Protein AF-A0A9E3GLR5-F1 (afdb_monomer)

Solvent-accessible surface area (backbone atoms only — not comparable to full-atom values): 13570 Å² total; per-residue (Å²): 129,80,52,68,60,43,49,46,69,40,50,55,58,49,50,34,36,53,49,2,44,52,48,46,34,72,73,70,38,77,53,71,86,59,41,68,69,24,50,50,31,26,52,52,10,46,49,36,41,40,49,34,49,66,32,74,50,46,72,42,31,85,73,29,61,34,47,40,32,49,30,55,37,36,28,44,55,46,13,12,47,27,35,32,66,20,52,52,67,75,24,38,49,46,44,48,59,70,70,60,32,64,72,45,44,65,61,50,52,51,57,75,51,40,27,34,75,89,34,20,62,58,36,36,51,50,15,42,53,47,38,51,48,46,52,57,55,47,67,34,53,71,47,36,50,49,20,79,74,28,72,69,46,37,40,48,51,54,47,47,46,32,51,26,28,23,47,25,33,35,14,47,60,36,27,76,81,54,99,45,35,68,58,35,38,49,47,52,54,61,59,42,47,62,48,35,52,51,12,49,52,38,44,69,48,91,61,64,74,55,70,90,50,59,73,55,63,66,60,34,29,51,36,38,21,49,15,8,45,44,37,28,50,56,33,43,49,38,46,51,54,52,35,52,54,49,48,52,55,38,53,57,50,53,58,75,67,56,82,74,94,80,86,79,88,87,79,130

Mean predicted aligned error: 6.37 Å

Nearest PDB structures (foldseek):
  8b70-assembly1_B  TM=1.912E-01  e=7.522E+00  Bacillus subtilis
  7sel-assembly1_A  TM=1.755E-01  e=8.566E+00  Escherichia coli
  5kpi-assembly2_B  TM=1.630E-01  e=8.566E+00  Mus musculus

Sequence (268 aa):
MPDPLGVALVTVPGAAYLVGLHRLWSTAGRGRVVRREQALAYMAGLAAVAVAVASPLDAATGAKLSMHMVQHVLLVGVAAPLIAVGAPLPTVLWALPGAWRRRLLPEWRRAATSHAGPGWARWTVAGLVLQVGALWVWHAPALYQAALASQALHALEHASFLVTAVVFWWAVAGARHRSVGGAAVVAVFVGALPATALGALMTLAGRPWYPVYAGDPAAALEDQQVAGVVMWGVGGIATVVAALVLFGAWLAALERSQPGGDRGLVRT

pLDDT: mean 88.01, std 10.71, range [46.81, 98.12]

Radius of gyration: 20.99 Å; Cα contacts (8 Å, |Δi|>4): 329; chains: 1; bounding box: 66×56×56 Å

Foldseek 3Di:
DAQPLLVCLLPVLVVLLVLLQVQCCVPVNACPLFHPQLQVLQVQLSVLSCCLRPNVLVVCVLQFLLSPLVSLLSLQLRNQLSNLSSLSLSRSLSSDDPVSSVVCVVVSVCVLLLLADPNLVVQLVQLLVQLLCLVVVCPQQVLVVVLSVDVVSVSVSSCSSNVSSNSNSNSLVNCLQDPCLVVSLVSLVVSLVSQLVVLVCQLPDPWQSHCSNVDPRVVNSVSSNSSSCCRNPVSVVSSVVVSVVSVVSNVVNVVVVDPDPPDPPPDD

Secondary structure (DSSP, 8-state):
---HHHHHHHHHHHHHHHHHHHHHHHHH-TTSSS-HHHHHHHHHHHHHHHHHHHSHHHHHHTT-HHHHHHHHHHIIIIIHHHHHHT-HHHHHHHHS-HHHHHHHHHHHHHHHHTTSTTHHHHHHHHHHHHHHHHHHHHHSHHHHHHHHH-HHHHHHHHHHHHHHHHHHHHHHHHGGGSTTHHHHHHHHHHHHHHHHHHHHHHHT-SS-S-GGG-SSHHHHHHHHHHHHHIIIIIHHHHHHHHHHHHHHHHHHHHHHTS--SSSSS---

Structure (mmCIF, N/CA/C/O backbone):
data_AF-A0A9E3GLR5-F1
#
_entry.id   AF-A0A9E3GLR5-F1
#
loop_
_atom_site.group_PDB
_atom_site.id
_atom_site.type_symbol
_atom_site.label_atom_id
_atom_site.label_alt_id
_atom_site.label_comp_id
_atom_site.label_asym_id
_atom_site.label_entity_id
_atom_site.label_seq_id
_atom_site.pdbx_PDB_ins_code
_atom_site.Cartn_x
_atom_site.Cartn_y
_atom_site.Cartn_z
_atom_site.occupancy
_atom_site.B_iso_or_equiv
_atom_site.auth_seq_id
_atom_site.auth_comp_id
_atom_site.auth_asym_id
_atom_site.auth_atom_id
_atom_site.pdbx_PDB_model_num
ATOM 1 N N . MET A 1 1 ? 5.800 -22.714 -10.754 1.00 46.81 1 MET A N 1
ATOM 2 C CA . MET A 1 1 ? 5.214 -23.003 -9.424 1.00 46.81 1 MET A CA 1
ATOM 3 C C . MET A 1 1 ? 5.007 -21.669 -8.725 1.00 46.81 1 MET A C 1
ATOM 5 O O . MET A 1 1 ? 5.844 -20.806 -8.957 1.00 46.81 1 MET A O 1
ATOM 9 N N . PRO A 1 2 ? 3.921 -21.466 -7.960 1.00 60.78 2 PRO A N 1
ATOM 10 C CA . PRO A 1 2 ? 3.713 -20.210 -7.239 1.00 60.78 2 PRO A CA 1
ATOM 11 C C . PRO A 1 2 ? 4.860 -19.968 -6.249 1.00 60.78 2 PRO A C 1
ATOM 13 O O . PRO A 1 2 ? 5.312 -20.916 -5.602 1.00 60.78 2 PRO A O 1
ATOM 16 N N . ASP A 1 3 ? 5.337 -18.725 -6.159 1.00 75.06 3 ASP A N 1
ATOM 17 C CA . ASP A 1 3 ? 6.396 -18.337 -5.224 1.00 75.06 3 ASP A CA 1
ATOM 18 C C . ASP A 1 3 ? 5.948 -18.620 -3.774 1.00 75.06 3 ASP A C 1
ATOM 20 O O . ASP A 1 3 ? 4.939 -18.062 -3.321 1.00 75.06 3 ASP A O 1
ATOM 24 N N . PRO A 1 4 ? 6.654 -19.486 -3.020 1.00 81.06 4 PRO A N 1
ATOM 25 C CA . PRO A 1 4 ? 6.273 -19.819 -1.650 1.00 81.06 4 PRO A CA 1
ATOM 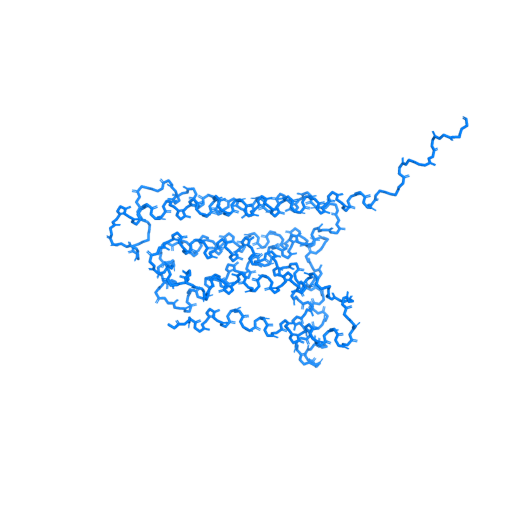26 C C . PRO A 1 4 ? 6.240 -18.593 -0.729 1.00 81.06 4 PRO A C 1
ATOM 28 O O . PRO A 1 4 ? 5.437 -18.567 0.208 1.00 81.06 4 PRO A O 1
ATOM 31 N N . LEU A 1 5 ? 7.064 -17.569 -0.987 1.00 84.50 5 LEU A N 1
ATOM 32 C CA . LEU A 1 5 ? 7.089 -16.350 -0.176 1.00 84.50 5 LEU A CA 1
ATOM 33 C C . LEU A 1 5 ? 5.887 -15.445 -0.473 1.00 84.50 5 LEU A C 1
ATOM 35 O O . LEU A 1 5 ? 5.228 -14.990 0.467 1.00 84.50 5 LEU A O 1
ATOM 39 N N . GLY A 1 6 ? 5.527 -15.264 -1.745 1.00 79.75 6 GLY A N 1
ATOM 40 C CA . GLY A 1 6 ? 4.277 -14.611 -2.147 1.00 79.75 6 GLY A CA 1
ATOM 41 C C . GLY A 1 6 ? 3.033 -15.292 -1.560 1.00 79.75 6 GLY A C 1
ATOM 42 O O . GLY A 1 6 ? 2.150 -14.632 -1.007 1.00 79.75 6 GLY A O 1
ATOM 43 N N . VAL A 1 7 ? 2.984 -16.629 -1.571 1.00 81.06 7 VAL A N 1
ATOM 44 C CA . VAL A 1 7 ? 1.887 -17.393 -0.945 1.00 81.06 7 VAL A CA 1
ATOM 45 C C . VAL A 1 7 ? 1.854 -17.192 0.574 1.00 81.06 7 VAL A C 1
ATOM 47 O O . VAL A 1 7 ? 0.774 -17.037 1.157 1.00 81.06 7 VAL A O 1
ATOM 50 N N . ALA A 1 8 ? 3.009 -17.166 1.241 1.00 85.06 8 ALA A N 1
ATOM 51 C CA . ALA A 1 8 ? 3.089 -16.922 2.681 1.00 85.06 8 ALA A CA 1
ATOM 52 C C . ALA A 1 8 ? 2.581 -15.520 3.066 1.00 85.06 8 ALA A C 1
ATOM 54 O O . ALA A 1 8 ? 1.898 -15.381 4.087 1.00 85.06 8 ALA A O 1
ATOM 55 N N . LEU A 1 9 ? 2.831 -14.506 2.225 1.00 81.25 9 LEU A N 1
ATOM 56 C CA . LEU A 1 9 ? 2.365 -13.127 2.423 1.00 81.25 9 LEU A CA 1
ATOM 57 C C . LEU A 1 9 ? 0.831 -13.020 2.489 1.00 81.25 9 LEU A C 1
ATOM 59 O O . LEU A 1 9 ? 0.304 -12.135 3.160 1.00 81.25 9 LEU A O 1
ATOM 63 N N . VAL A 1 10 ? 0.108 -13.937 1.842 1.00 83.75 10 VAL A N 1
ATOM 64 C CA . VAL A 1 10 ? -1.365 -13.993 1.859 1.00 83.75 10 VAL A CA 1
ATOM 65 C C . VAL A 1 10 ? -1.879 -14.940 2.941 1.00 83.75 10 VAL A C 1
ATOM 67 O O . VAL A 1 10 ? -2.782 -14.599 3.711 1.00 83.75 10 VAL A O 1
ATOM 70 N N . THR A 1 11 ? -1.323 -16.149 3.000 1.00 84.88 11 THR A N 1
ATOM 71 C CA . THR A 1 11 ? -1.884 -17.239 3.807 1.00 84.88 11 THR A CA 1
ATOM 72 C C . THR A 1 11 ? -1.675 -17.026 5.302 1.00 84.88 11 THR A C 1
ATOM 74 O O . THR A 1 11 ? -2.601 -17.278 6.073 1.00 84.88 11 THR A O 1
ATOM 77 N N . VAL A 1 12 ? -0.521 -16.500 5.732 1.00 88.75 12 VAL A N 1
ATOM 78 C CA . VAL A 1 12 ? -0.239 -16.270 7.160 1.00 88.75 12 VAL A CA 1
ATOM 79 C C . VAL A 1 12 ? -1.138 -15.169 7.744 1.00 88.75 12 VAL A C 1
ATOM 81 O O . VAL A 1 12 ? -1.814 -15.440 8.745 1.00 88.75 12 VAL A O 1
ATOM 84 N N . PRO A 1 13 ? -1.245 -13.963 7.143 1.00 87.12 13 PRO A N 1
ATOM 85 C CA . PRO A 1 13 ? -2.166 -12.942 7.643 1.00 87.12 13 PRO A CA 1
ATOM 86 C C . PRO A 1 13 ? -3.632 -13.375 7.539 1.00 87.12 13 PRO A C 1
ATOM 88 O O . PRO A 1 13 ? -4.398 -13.150 8.477 1.00 87.12 13 PRO A O 1
ATOM 91 N N . GLY A 1 14 ? -4.013 -14.055 6.451 1.00 88.62 14 GLY A N 1
ATOM 92 C CA . GLY A 1 14 ? -5.367 -14.577 6.263 1.00 88.62 14 GLY A CA 1
ATOM 93 C C . GLY A 1 14 ? -5.773 -15.590 7.324 1.00 88.62 14 GLY A C 1
ATOM 94 O O . GLY A 1 14 ? -6.828 -15.441 7.941 1.00 88.62 14 GLY A O 1
ATOM 95 N N . ALA A 1 15 ? -4.920 -16.574 7.611 1.00 90.88 15 ALA A N 1
ATOM 96 C CA . ALA A 1 15 ? -5.174 -17.556 8.659 1.00 90.88 15 ALA A CA 1
ATOM 97 C C . ALA A 1 15 ? -5.284 -16.888 10.037 1.00 90.88 15 ALA A C 1
ATOM 99 O O . ALA A 1 15 ? -6.240 -17.143 10.774 1.00 90.88 15 ALA A O 1
ATOM 100 N N . ALA A 1 16 ? -4.355 -15.985 10.369 1.00 91.62 16 ALA A N 1
ATOM 101 C CA . ALA A 1 16 ? -4.398 -15.239 11.623 1.00 91.62 16 ALA A CA 1
ATOM 102 C C . ALA A 1 16 ? -5.699 -14.430 11.759 1.00 91.62 16 ALA A C 1
ATOM 104 O O . ALA A 1 16 ? -6.355 -14.482 12.802 1.00 91.62 16 ALA A O 1
ATOM 105 N N . TYR A 1 17 ? -6.119 -13.728 10.706 1.00 92.19 17 TYR A N 1
ATOM 106 C CA . TYR A 1 17 ? -7.352 -12.950 10.728 1.00 92.19 17 TYR A CA 1
ATOM 107 C C . TYR A 1 17 ? -8.593 -13.833 10.863 1.00 92.19 17 TYR A C 1
ATOM 109 O O . TYR A 1 17 ? -9.449 -13.541 11.691 1.00 92.19 17 TYR A O 1
ATOM 117 N N . LEU A 1 18 ? -8.692 -14.936 10.117 1.00 92.62 18 LEU A N 1
ATOM 118 C CA . LEU A 1 18 ? -9.839 -15.847 10.193 1.00 92.62 18 LEU A CA 1
ATOM 119 C C . LEU A 1 18 ? -9.959 -16.509 11.571 1.00 92.62 18 LEU A C 1
ATOM 121 O O . LEU A 1 18 ? -11.052 -16.543 12.139 1.00 92.62 18 LEU A O 1
ATOM 125 N N . VAL A 1 19 ? -8.846 -16.976 12.148 1.00 93.25 19 VAL A N 1
ATOM 126 C CA . VAL A 1 19 ? -8.819 -17.536 13.512 1.00 93.25 19 VAL A CA 1
ATOM 127 C C . VAL A 1 19 ? 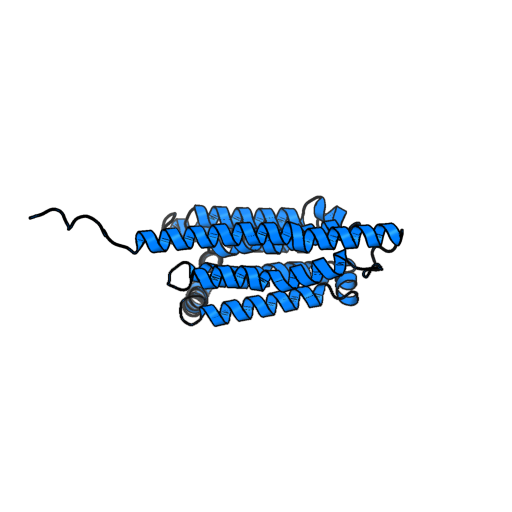-9.229 -16.475 14.532 1.00 93.25 19 VAL A C 1
ATOM 129 O O . VAL A 1 19 ? -10.055 -16.738 15.411 1.00 93.25 19 VAL A O 1
ATOM 132 N N . GLY A 1 20 ? -8.681 -15.266 14.407 1.00 91.75 20 GLY A N 1
ATOM 133 C CA . GLY A 1 20 ? -9.018 -14.133 15.259 1.00 91.75 20 GLY A CA 1
ATOM 134 C C . GLY A 1 20 ? -10.491 -13.743 15.176 1.00 91.75 20 GLY A C 1
ATOM 135 O O . GLY A 1 20 ? -11.148 -13.595 16.206 1.00 91.75 20 GLY A O 1
ATOM 136 N N . LEU A 1 21 ? -11.032 -13.659 13.960 1.00 92.62 21 LEU A N 1
ATOM 137 C CA . LEU A 1 21 ? -12.424 -13.321 13.674 1.00 92.62 21 LEU A CA 1
ATOM 138 C C . LEU A 1 21 ? -13.374 -14.378 14.230 1.00 92.62 21 LEU A C 1
ATOM 140 O O . LEU A 1 21 ? -14.346 -14.034 14.902 1.00 92.62 21 LEU A O 1
ATOM 144 N N . HIS A 1 22 ? -13.073 -15.658 13.997 1.00 91.81 22 HIS A N 1
ATOM 145 C CA . HIS A 1 22 ? -13.863 -16.772 14.511 1.00 91.81 22 HIS A CA 1
ATOM 146 C C . HIS A 1 22 ? -13.935 -16.733 16.038 1.00 91.81 22 HIS A C 1
ATOM 148 O O . HIS A 1 22 ? -15.028 -16.728 16.608 1.00 91.81 22 HIS A O 1
ATOM 154 N N . ARG A 1 23 ? -12.781 -16.615 16.709 1.00 91.06 23 ARG A N 1
ATOM 155 C CA . ARG A 1 23 ? -12.718 -16.525 18.174 1.00 91.06 23 ARG A CA 1
ATOM 156 C C . ARG A 1 23 ? -13.483 -15.312 18.685 1.00 91.06 23 ARG A C 1
ATOM 158 O O . ARG A 1 23 ? -14.323 -15.456 19.565 1.00 91.06 23 ARG A O 1
ATOM 165 N N . LEU A 1 24 ? -13.262 -14.144 18.095 1.00 90.31 24 LEU A N 1
ATOM 166 C CA . LEU A 1 24 ? -13.892 -12.898 18.514 1.00 90.31 24 LEU A CA 1
ATOM 167 C C . LEU A 1 24 ? -15.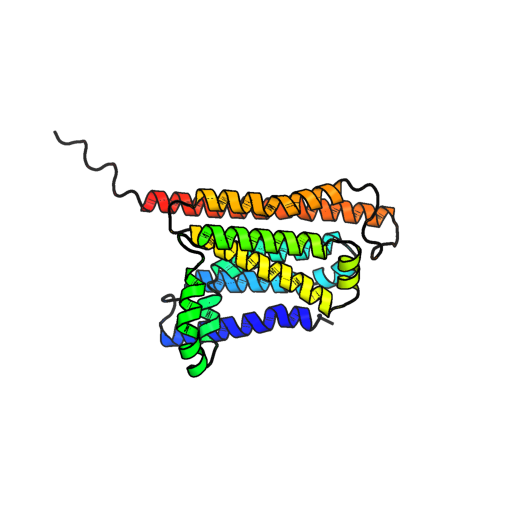417 -12.929 18.343 1.00 90.31 24 LEU A C 1
ATOM 169 O O . LEU A 1 24 ? -16.142 -12.533 19.257 1.00 90.31 24 LEU A O 1
ATOM 173 N N . TRP A 1 25 ? -15.923 -13.452 17.224 1.00 91.81 25 TRP A N 1
ATOM 174 C CA . TRP A 1 25 ? -17.363 -13.614 17.011 1.00 91.81 25 TRP A CA 1
ATOM 175 C C . TRP A 1 25 ? -17.980 -14.693 17.898 1.00 91.81 25 TRP A C 1
ATOM 177 O O . TRP A 1 25 ? -19.122 -14.516 18.320 1.00 91.81 25 TRP A O 1
ATOM 187 N N . SER A 1 26 ? -17.243 -15.763 18.213 1.00 89.81 26 SER A N 1
ATOM 188 C CA . SER A 1 26 ? -17.714 -16.808 19.130 1.00 89.81 26 SER A CA 1
ATOM 189 C C . SER A 1 26 ? -17.826 -16.319 20.578 1.00 89.81 26 SER A C 1
ATOM 191 O O . SER A 1 26 ? -18.751 -16.712 21.278 1.00 89.81 26 SER A O 1
ATOM 193 N N . THR A 1 27 ? -16.938 -15.421 21.025 1.00 87.75 27 THR A N 1
ATOM 194 C CA . THR A 1 27 ? -16.918 -14.952 22.421 1.00 87.75 27 THR A CA 1
ATOM 195 C C . THR A 1 27 ? -17.677 -13.650 22.656 1.00 87.75 27 THR A C 1
ATOM 197 O O . THR A 1 27 ? -18.322 -13.498 23.686 1.00 87.75 27 THR A O 1
ATOM 200 N N . ALA A 1 28 ? -17.567 -12.674 21.750 1.00 85.94 28 ALA A N 1
ATOM 201 C CA . ALA A 1 28 ? -18.141 -11.337 21.941 1.00 85.94 28 ALA A CA 1
ATOM 202 C C . ALA A 1 28 ? -19.477 -11.147 21.204 1.00 85.94 28 ALA A C 1
ATOM 204 O O . ALA A 1 28 ? -20.196 -10.185 21.480 1.00 85.94 28 ALA A O 1
ATOM 205 N N . GLY A 1 29 ? -19.813 -12.056 20.284 1.00 83.25 29 GLY A N 1
ATOM 206 C CA . GLY A 1 29 ? -20.939 -11.936 19.365 1.00 83.25 29 GLY A CA 1
ATOM 207 C C . GLY A 1 29 ? -20.552 -11.281 18.034 1.00 83.25 29 GLY A C 1
ATOM 208 O O . GLY A 1 29 ? -19.652 -10.438 17.947 1.00 83.25 29 GLY A O 1
ATOM 209 N N . ARG A 1 30 ? -21.250 -11.680 16.966 1.00 84.94 30 ARG A N 1
ATOM 210 C CA . ARG A 1 30 ? -21.025 -11.173 15.603 1.00 84.94 30 ARG A CA 1
ATOM 211 C C . ARG A 1 30 ? -21.322 -9.674 15.522 1.00 84.94 30 ARG A C 1
ATOM 213 O O . ARG A 1 30 ? -22.373 -9.229 15.966 1.00 84.94 30 ARG A O 1
ATOM 220 N N . GLY A 1 31 ? -20.415 -8.906 14.918 1.00 79.50 31 GLY A N 1
ATOM 221 C CA . GLY A 1 31 ? -20.617 -7.477 14.651 1.00 79.50 31 GLY A CA 1
ATOM 222 C C . GLY A 1 31 ? -20.343 -6.528 15.822 1.00 79.50 31 GLY A C 1
ATOM 223 O O . GLY A 1 31 ? -20.414 -5.319 15.630 1.00 79.50 31 GLY A O 1
ATOM 224 N N . ARG A 1 32 ? -20.011 -7.048 17.013 1.00 82.12 32 ARG A N 1
ATOM 225 C CA . ARG A 1 32 ? -19.843 -6.234 18.231 1.00 82.12 32 ARG A CA 1
ATOM 226 C C . ARG A 1 32 ? -18.490 -5.526 18.317 1.00 82.12 32 ARG A C 1
ATOM 228 O O . ARG A 1 32 ? -18.422 -4.398 18.783 1.00 82.12 32 ARG A O 1
ATOM 235 N N . VAL A 1 33 ? -17.424 -6.197 17.871 1.00 84.50 33 VAL A N 1
ATOM 236 C CA . VAL A 1 33 ? -16.058 -5.635 17.817 1.00 84.50 33 VAL A CA 1
ATOM 237 C C . VAL A 1 33 ? -15.585 -5.466 16.374 1.00 84.50 33 VAL A C 1
ATOM 239 O O . VAL A 1 33 ? -15.008 -4.440 16.038 1.00 84.50 33 VAL A O 1
ATOM 242 N N . VAL A 1 34 ? -15.861 -6.456 15.519 1.00 88.75 34 VAL A N 1
ATOM 243 C CA . VAL A 1 34 ? -15.570 -6.416 14.079 1.00 88.75 34 VAL A CA 1
ATOM 244 C C . VAL A 1 34 ? -16.880 -6.598 13.327 1.00 88.75 34 VAL A C 1
ATOM 246 O O . VAL A 1 34 ? -17.556 -7.625 13.494 1.00 88.75 34 VAL A O 1
ATOM 249 N N . ARG A 1 35 ? -17.248 -5.589 12.532 1.00 91.38 35 ARG A N 1
ATOM 250 C CA . ARG A 1 35 ? -18.454 -5.585 11.692 1.00 91.38 35 ARG A CA 1
ATOM 251 C C . ARG A 1 35 ? -18.273 -6.517 10.488 1.00 91.38 35 ARG A C 1
ATOM 253 O O . ARG A 1 35 ? -17.148 -6.801 10.079 1.00 91.38 35 ARG A O 1
ATOM 260 N N . ARG A 1 36 ? -19.374 -6.998 9.899 1.00 91.56 36 ARG A N 1
ATOM 261 C CA . ARG A 1 36 ? -19.311 -7.918 8.743 1.00 91.56 36 ARG A CA 1
ATOM 262 C C . ARG A 1 36 ? -18.644 -7.255 7.541 1.00 91.56 36 ARG A C 1
ATOM 264 O O . ARG A 1 36 ? -17.856 -7.883 6.853 1.00 91.56 36 ARG A O 1
ATOM 271 N N . GLU A 1 37 ? -18.907 -5.975 7.349 1.00 92.69 37 GLU A N 1
ATOM 272 C CA . GLU A 1 37 ? -18.355 -5.145 6.284 1.00 92.69 37 GLU A CA 1
ATOM 273 C C . GLU A 1 37 ? -16.838 -4.980 6.427 1.00 92.69 37 GLU A C 1
ATOM 275 O O . GLU A 1 37 ? -16.132 -4.969 5.428 1.00 92.69 37 GLU A O 1
ATOM 280 N N . GLN A 1 38 ? -16.321 -4.921 7.661 1.00 92.88 38 GLN A N 1
ATOM 281 C CA . GLN A 1 38 ? -14.877 -4.881 7.918 1.00 92.88 38 GLN A CA 1
ATOM 282 C C . GLN A 1 38 ? -14.223 -6.225 7.593 1.00 92.88 38 GLN A C 1
ATOM 284 O O . GLN A 1 38 ? -13.179 -6.255 6.950 1.00 92.88 38 GLN A O 1
ATOM 289 N N . ALA A 1 39 ? -14.864 -7.335 7.970 1.00 93.69 39 ALA A N 1
ATOM 290 C CA . ALA A 1 39 ? -14.390 -8.663 7.592 1.00 93.69 39 ALA A CA 1
ATOM 291 C C . ALA A 1 39 ? -14.389 -8.851 6.067 1.00 93.69 39 ALA A C 1
ATOM 293 O O . ALA A 1 39 ? -13.397 -9.313 5.512 1.00 93.69 39 ALA A O 1
ATOM 294 N N . LEU A 1 40 ? -15.457 -8.436 5.378 1.00 95.19 40 LEU A N 1
ATOM 295 C CA . LEU A 1 40 ? -15.533 -8.481 3.915 1.00 95.19 40 LEU A CA 1
ATOM 296 C C . LEU A 1 40 ? -14.466 -7.598 3.259 1.00 95.19 40 LEU A C 1
ATOM 298 O O . LEU A 1 40 ? -13.813 -8.053 2.327 1.00 95.19 40 LEU A O 1
ATOM 302 N N . ALA A 1 41 ? -14.240 -6.381 3.766 1.00 95.69 41 ALA A N 1
ATOM 303 C CA . ALA A 1 41 ? -13.182 -5.504 3.272 1.00 95.69 41 ALA A CA 1
ATOM 304 C C . ALA A 1 41 ? -11.796 -6.138 3.445 1.00 95.69 41 ALA A C 1
ATOM 306 O O . ALA A 1 41 ? -11.019 -6.165 2.498 1.00 95.69 41 ALA A O 1
ATOM 307 N N . TYR A 1 42 ? -11.507 -6.726 4.609 1.00 95.25 42 TYR A N 1
ATOM 308 C CA . TYR A 1 42 ? -10.239 -7.416 4.834 1.00 95.25 42 TYR A CA 1
ATOM 309 C C . TYR A 1 42 ? -10.042 -8.589 3.863 1.00 95.25 42 TYR A C 1
ATOM 311 O O . TYR A 1 42 ? -8.983 -8.712 3.250 1.00 95.25 42 TYR A O 1
ATOM 319 N N . MET A 1 43 ? -11.073 -9.421 3.676 1.00 95.00 43 MET A N 1
ATOM 320 C CA . MET A 1 43 ? -11.017 -10.550 2.743 1.00 95.00 43 MET A CA 1
ATOM 321 C C . MET A 1 43 ? -10.870 -10.096 1.288 1.00 95.00 43 MET A C 1
ATOM 323 O O . MET A 1 43 ? -10.108 -10.705 0.544 1.00 95.00 43 MET A O 1
ATOM 327 N N . ALA A 1 44 ? -11.540 -9.012 0.887 1.00 96.50 44 ALA A N 1
ATOM 328 C CA . ALA A 1 44 ? -11.369 -8.413 -0.435 1.00 96.50 44 ALA A CA 1
ATOM 329 C C . ALA A 1 44 ? -9.949 -7.855 -0.627 1.00 96.50 44 ALA A C 1
ATOM 331 O O . ALA A 1 44 ? -9.353 -8.038 -1.685 1.00 96.50 44 ALA A O 1
ATOM 332 N N . GLY A 1 45 ? -9.375 -7.239 0.409 1.00 96.19 45 GLY A N 1
ATOM 333 C CA . GLY A 1 45 ? -7.987 -6.788 0.402 1.00 96.19 45 GLY A CA 1
ATOM 334 C C . GLY A 1 45 ? -7.001 -7.947 0.252 1.00 96.19 45 GLY A C 1
ATOM 335 O O . GLY A 1 45 ? -6.113 -7.879 -0.590 1.00 96.19 45 GLY A O 1
ATOM 336 N N . LEU A 1 46 ? -7.192 -9.049 0.985 1.00 94.12 46 LEU A N 1
ATOM 337 C CA . LEU A 1 46 ? -6.382 -10.262 0.816 1.00 94.12 46 LEU A CA 1
ATOM 338 C C . LEU A 1 46 ? -6.545 -10.907 -0.558 1.00 94.12 46 LEU A C 1
ATOM 340 O O . LEU A 1 46 ? -5.561 -11.384 -1.116 1.00 94.12 46 LEU A O 1
ATOM 344 N N . ALA A 1 47 ? -7.756 -10.905 -1.117 1.00 93.56 47 ALA A N 1
ATOM 345 C CA . ALA A 1 47 ? -7.980 -11.366 -2.481 1.00 93.56 47 ALA A CA 1
ATOM 346 C C . ALA A 1 47 ? -7.210 -10.497 -3.488 1.00 93.56 47 ALA A C 1
ATOM 348 O O . ALA A 1 47 ? -6.585 -11.039 -4.392 1.00 93.56 47 ALA A O 1
ATOM 349 N N . ALA A 1 48 ? -7.172 -9.173 -3.298 1.00 94.62 48 ALA A N 1
ATOM 350 C CA . ALA A 1 48 ? -6.357 -8.279 -4.120 1.00 94.62 48 ALA A CA 1
ATOM 351 C C . ALA A 1 48 ? -4.849 -8.560 -3.976 1.00 94.62 48 ALA A C 1
ATOM 353 O O . ALA A 1 48 ? -4.152 -8.585 -4.988 1.00 94.62 48 ALA A O 1
ATOM 354 N N . VAL A 1 49 ? -4.347 -8.854 -2.765 1.00 92.94 49 VAL A N 1
ATOM 355 C CA . VAL A 1 49 ? -2.952 -9.314 -2.586 1.00 92.94 49 VAL A CA 1
ATOM 356 C C . VAL A 1 49 ? -2.721 -10.621 -3.340 1.00 92.94 49 VAL A C 1
ATOM 358 O O . VAL A 1 49 ? -1.753 -10.717 -4.081 1.00 92.94 49 VAL A O 1
ATOM 361 N N . ALA A 1 50 ? -3.613 -11.607 -3.212 1.00 90.12 50 ALA A N 1
ATOM 362 C CA . ALA A 1 50 ? -3.493 -12.887 -3.912 1.00 90.12 50 ALA A CA 1
ATOM 363 C C . ALA A 1 50 ? -3.497 -12.720 -5.438 1.00 90.12 50 ALA A C 1
ATOM 365 O O . ALA A 1 50 ? -2.714 -13.362 -6.131 1.00 90.12 50 ALA A O 1
ATOM 366 N N . VAL A 1 51 ? -4.335 -11.825 -5.967 1.00 89.56 51 VAL A N 1
ATOM 367 C CA . VAL A 1 51 ? -4.326 -11.480 -7.392 1.00 89.56 51 VAL A CA 1
ATOM 368 C C . VAL A 1 51 ? -3.007 -10.814 -7.783 1.00 89.56 51 VAL A C 1
ATOM 370 O O . VAL A 1 51 ? -2.472 -11.134 -8.840 1.00 89.56 51 VAL A O 1
ATOM 373 N N . ALA A 1 52 ? -2.442 -9.946 -6.944 1.00 87.94 52 ALA A N 1
ATOM 374 C CA . ALA A 1 52 ? -1.138 -9.352 -7.216 1.00 87.94 52 ALA A CA 1
ATOM 375 C C . ALA A 1 52 ? -0.029 -10.418 -7.249 1.00 87.94 52 ALA A C 1
ATOM 377 O O . ALA A 1 52 ? 0.692 -10.488 -8.234 1.00 87.94 52 ALA A O 1
ATOM 378 N N . VAL A 1 53 ? 0.084 -11.270 -6.224 1.00 82.31 53 VAL A N 1
ATOM 379 C CA . VAL A 1 53 ? 1.286 -12.105 -5.994 1.00 82.31 53 VAL A CA 1
ATOM 380 C C . VAL A 1 53 ? 1.174 -13.568 -6.431 1.00 82.31 53 VAL A C 1
ATOM 382 O O . VAL A 1 53 ? 2.164 -14.285 -6.397 1.00 82.31 53 VAL A O 1
ATOM 385 N N . ALA A 1 54 ? -0.019 -14.057 -6.779 1.00 73.38 54 ALA A N 1
ATOM 386 C CA . ALA A 1 54 ? -0.244 -15.476 -7.084 1.00 73.38 54 ALA A CA 1
ATOM 387 C C . ALA A 1 54 ? -1.062 -15.717 -8.367 1.00 73.38 54 ALA A C 1
ATOM 389 O O . ALA A 1 54 ? -1.470 -16.849 -8.634 1.00 73.38 54 ALA A O 1
ATOM 390 N N . SER A 1 55 ? -1.329 -14.674 -9.159 1.00 63.50 55 SER A N 1
ATOM 391 C CA . SER A 1 55 ? -2.082 -14.786 -10.416 1.00 63.50 55 SER A CA 1
ATOM 392 C C . SER A 1 55 ? -1.158 -14.873 -11.642 1.00 63.50 55 SER A C 1
ATOM 394 O O . SER A 1 55 ? 0.047 -14.665 -11.510 1.00 63.50 55 SER A O 1
ATOM 396 N N . PRO A 1 56 ? -1.692 -15.116 -12.860 1.00 60.88 56 PRO A N 1
ATOM 397 C CA . PRO A 1 56 ? -0.925 -15.015 -14.107 1.00 60.88 56 PRO A CA 1
ATOM 398 C C . PRO A 1 56 ? -0.215 -13.665 -14.296 1.00 60.88 56 PRO A C 1
ATOM 400 O O . PRO A 1 56 ? 0.699 -13.580 -15.111 1.00 60.88 56 PRO A O 1
ATOM 403 N N . LEU A 1 57 ? -0.610 -12.627 -13.542 1.00 60.53 57 LEU A N 1
ATOM 404 C CA . LEU A 1 57 ? 0.128 -11.369 -13.463 1.00 60.5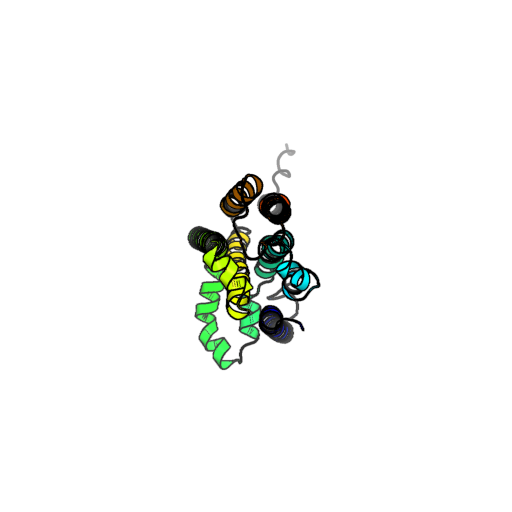3 57 LEU A CA 1
ATOM 405 C C . LEU A 1 57 ? 1.565 -11.602 -12.988 1.00 60.53 57 LEU A C 1
ATOM 407 O O . LEU A 1 57 ? 2.467 -11.074 -13.618 1.00 60.53 57 LEU A O 1
ATOM 411 N N . ASP A 1 58 ? 1.789 -12.448 -11.979 1.00 62.88 58 ASP A N 1
ATOM 412 C CA . ASP A 1 58 ? 3.125 -12.766 -11.450 1.00 62.88 58 ASP A CA 1
ATOM 413 C C . ASP A 1 58 ? 4.016 -13.469 -12.486 1.00 62.88 58 ASP A C 1
ATOM 415 O O . ASP A 1 58 ? 5.203 -13.194 -12.607 1.00 62.88 58 ASP A O 1
ATOM 419 N N . ALA A 1 59 ? 3.427 -14.316 -13.333 1.00 65.56 59 ALA A N 1
ATOM 420 C CA . ALA A 1 59 ? 4.160 -14.912 -14.448 1.00 65.56 59 ALA A CA 1
ATOM 421 C C . ALA A 1 59 ? 4.520 -13.877 -15.534 1.00 65.56 59 ALA A C 1
ATOM 423 O O . ALA A 1 59 ? 5.523 -14.033 -16.228 1.00 65.56 59 ALA A O 1
ATOM 424 N N . ALA A 1 60 ? 3.711 -12.825 -15.692 1.00 69.75 60 ALA A N 1
ATOM 425 C CA . ALA A 1 60 ? 3.923 -11.770 -16.679 1.00 69.75 60 ALA A CA 1
ATOM 426 C C . ALA A 1 60 ? 4.881 -10.662 -16.199 1.00 69.75 60 ALA A C 1
ATOM 428 O O . ALA A 1 60 ? 5.407 -9.919 -17.029 1.00 69.75 60 ALA A O 1
ATOM 429 N N . THR A 1 61 ? 5.136 -10.542 -14.893 1.00 68.00 61 THR A N 1
ATOM 430 C CA . THR A 1 61 ? 5.965 -9.465 -14.318 1.00 68.00 61 THR A CA 1
ATOM 431 C C . THR A 1 61 ? 7.452 -9.675 -14.549 1.00 68.00 61 THR A C 1
ATOM 433 O O . THR A 1 61 ? 8.167 -8.707 -14.770 1.00 68.00 61 THR A O 1
ATOM 436 N N . GLY A 1 62 ? 7.905 -10.929 -14.641 1.00 67.56 62 GLY A N 1
ATOM 437 C CA . GLY A 1 62 ? 9.264 -11.240 -15.093 1.00 67.56 62 GLY A CA 1
ATOM 438 C C . GLY A 1 62 ? 9.539 -10.836 -16.549 1.00 67.56 62 GLY A C 1
ATOM 439 O O . GLY A 1 62 ? 10.697 -10.755 -16.946 1.00 67.56 62 GLY A O 1
ATOM 440 N N . ALA A 1 63 ? 8.494 -10.575 -17.344 1.00 76.94 63 ALA A N 1
ATOM 441 C CA . ALA A 1 63 ? 8.607 -10.215 -18.758 1.00 76.94 63 ALA A CA 1
ATOM 442 C C . ALA A 1 63 ? 8.301 -8.738 -19.052 1.00 76.94 63 ALA A C 1
ATOM 444 O O . ALA A 1 63 ? 8.778 -8.221 -20.061 1.00 76.94 63 ALA A O 1
ATOM 445 N N . LYS A 1 64 ? 7.490 -8.070 -18.218 1.00 88.94 64 LYS A N 1
ATOM 446 C CA . LYS A 1 64 ? 7.050 -6.686 -18.435 1.00 88.94 64 LYS A CA 1
ATOM 447 C C . LYS A 1 64 ? 7.035 -5.876 -17.144 1.00 88.94 64 LYS A C 1
ATOM 449 O O . LYS A 1 64 ? 6.298 -6.189 -16.204 1.00 88.94 64 LYS A O 1
ATOM 454 N N . LEU A 1 65 ? 7.745 -4.755 -17.168 1.00 92.19 65 LEU A N 1
ATOM 455 C CA . LEU A 1 65 ? 7.738 -3.726 -16.136 1.00 92.19 65 LEU A CA 1
ATOM 456 C C . LEU A 1 65 ? 6.332 -3.165 -15.917 1.00 92.19 65 LEU A C 1
ATOM 458 O O . LEU A 1 65 ? 5.939 -2.917 -14.779 1.00 92.19 65 LEU A O 1
ATOM 462 N N . SER A 1 66 ? 5.543 -3.008 -16.983 1.00 93.62 66 SER A N 1
ATOM 463 C CA . SER A 1 66 ? 4.157 -2.530 -16.881 1.00 93.62 66 SER A CA 1
ATOM 464 C C . SER A 1 66 ? 3.278 -3.445 -16.024 1.00 93.62 66 SER A C 1
ATOM 466 O O . SER A 1 66 ? 2.519 -2.963 -15.182 1.00 93.62 66 SER A O 1
ATOM 468 N N . MET A 1 67 ? 3.433 -4.765 -16.158 1.00 91.75 67 MET A N 1
ATOM 469 C CA . MET A 1 67 ? 2.708 -5.755 -15.352 1.00 91.75 67 MET A CA 1
ATOM 470 C C . MET A 1 67 ? 3.176 -5.748 -13.895 1.00 91.75 67 MET A C 1
ATOM 472 O O . MET A 1 67 ? 2.360 -5.862 -12.980 1.00 91.75 67 MET A O 1
ATOM 476 N N . HIS A 1 68 ? 4.470 -5.530 -13.669 1.00 92.19 68 HIS A N 1
ATOM 477 C CA . HIS A 1 68 ? 5.019 -5.325 -12.332 1.00 92.19 68 HIS A CA 1
ATOM 478 C C . HIS A 1 68 ? 4.485 -4.042 -11.668 1.00 92.19 68 HIS A C 1
ATOM 480 O O . HIS A 1 68 ? 4.090 -4.060 -10.503 1.00 92.19 68 HIS A O 1
ATOM 486 N N . MET A 1 69 ? 4.312 -2.946 -12.417 1.00 95.50 69 MET A N 1
ATOM 487 C CA . MET A 1 69 ? 3.646 -1.746 -11.888 1.00 95.50 69 MET A CA 1
ATOM 488 C C . MET A 1 69 ? 2.174 -1.989 -11.543 1.00 95.50 69 MET A C 1
ATOM 490 O O . MET A 1 69 ? 1.687 -1.441 -10.554 1.00 95.50 69 MET A O 1
ATOM 494 N N . VAL A 1 70 ? 1.463 -2.842 -12.291 1.00 94.19 70 VAL A N 1
ATOM 495 C CA . VAL A 1 70 ? 0.093 -3.246 -11.927 1.00 94.19 70 VAL A CA 1
ATOM 496 C C . VAL A 1 70 ? 0.072 -3.956 -10.569 1.00 94.19 70 VAL A C 1
ATOM 498 O O . VAL A 1 70 ? -0.814 -3.658 -9.764 1.00 94.19 70 VAL A O 1
ATOM 501 N N . GLN A 1 71 ? 1.044 -4.831 -10.266 1.00 92.81 71 GLN A N 1
ATOM 502 C CA . GLN A 1 71 ? 1.157 -5.456 -8.937 1.00 92.81 71 GLN A CA 1
ATOM 503 C C . GLN A 1 71 ? 1.308 -4.390 -7.843 1.00 92.81 71 GLN A C 1
ATOM 505 O O . GLN A 1 71 ? 0.532 -4.378 -6.885 1.00 92.81 71 GLN A O 1
ATOM 510 N N . HIS A 1 72 ? 2.242 -3.449 -8.008 1.00 94.94 72 HIS A N 1
ATOM 511 C CA . HIS A 1 72 ? 2.471 -2.373 -7.037 1.00 94.94 72 HIS A CA 1
ATOM 512 C C . HIS A 1 72 ? 1.233 -1.491 -6.828 1.00 94.94 72 HIS A C 1
ATOM 514 O O . HIS A 1 72 ? 0.839 -1.237 -5.685 1.00 94.94 72 HIS A O 1
ATOM 520 N N . VAL A 1 73 ? 0.566 -1.075 -7.910 1.00 95.81 73 VAL A N 1
ATOM 521 C CA . VAL A 1 73 ? -0.665 -0.269 -7.842 1.00 95.81 73 VAL A CA 1
ATOM 522 C C . VAL A 1 73 ? -1.790 -1.038 -7.146 1.00 95.81 73 VAL A C 1
ATOM 524 O O . VAL A 1 73 ? -2.487 -0.464 -6.307 1.00 95.81 73 VAL A O 1
ATOM 527 N N . LEU A 1 74 ? -1.953 -2.335 -7.422 1.00 95.25 74 LEU A N 1
ATOM 528 C CA . LEU A 1 74 ? -2.982 -3.159 -6.781 1.00 95.25 74 LEU A CA 1
ATOM 529 C C . LEU A 1 74 ? -2.718 -3.328 -5.275 1.00 95.25 74 LEU A C 1
ATOM 531 O O . LEU A 1 74 ? -3.642 -3.196 -4.468 1.00 95.25 74 LEU A O 1
ATOM 535 N N . LEU A 1 75 ? -1.464 -3.558 -4.878 1.00 95.94 75 LEU A N 1
ATOM 536 C CA . LEU A 1 75 ? -1.073 -3.691 -3.470 1.00 95.94 75 LEU A CA 1
ATOM 537 C C . LEU A 1 75 ? -1.305 -2.391 -2.686 1.00 95.94 75 LEU A C 1
ATOM 539 O O . LEU A 1 75 ? -1.911 -2.409 -1.612 1.00 95.94 75 LEU A O 1
ATOM 543 N N . VAL A 1 76 ? -0.853 -1.257 -3.224 1.00 96.62 76 VAL A N 1
ATOM 544 C CA . VAL A 1 76 ? -0.865 0.035 -2.519 1.00 96.62 76 VAL A CA 1
ATOM 545 C C . VAL A 1 76 ? -2.219 0.743 -2.609 1.00 96.62 76 VAL A C 1
ATOM 547 O O . VAL A 1 76 ? -2.704 1.287 -1.612 1.00 96.62 76 VAL A O 1
ATOM 550 N N . GLY A 1 77 ? -2.828 0.753 -3.795 1.00 95.12 77 GLY A N 1
ATOM 551 C CA . GLY A 1 77 ? -4.043 1.511 -4.096 1.00 95.12 77 GLY A CA 1
ATOM 552 C C . GLY A 1 77 ? -5.346 0.775 -3.785 1.00 95.12 77 GLY A C 1
ATOM 553 O O . GLY A 1 77 ? -6.369 1.427 -3.594 1.00 95.12 77 GLY A O 1
ATOM 554 N N . VAL A 1 78 ? -5.326 -0.563 -3.702 1.00 95.88 78 VAL A N 1
ATOM 555 C CA . VAL A 1 78 ? -6.541 -1.378 -3.495 1.00 95.88 78 VAL A CA 1
ATOM 556 C C . VAL A 1 78 ? -6.435 -2.267 -2.261 1.00 95.88 78 VAL A C 1
ATOM 558 O O . VAL A 1 78 ? -7.270 -2.167 -1.359 1.00 95.88 78 VAL A O 1
ATOM 561 N N . ALA A 1 79 ? -5.412 -3.119 -2.174 1.00 96.69 79 ALA A N 1
ATOM 562 C CA . ALA A 1 79 ? -5.300 -4.074 -1.075 1.00 96.69 79 ALA A CA 1
ATOM 563 C C . ALA A 1 79 ? -5.094 -3.374 0.276 1.00 96.69 79 ALA A C 1
ATOM 565 O O . ALA A 1 79 ? -5.822 -3.642 1.234 1.00 96.69 79 ALA A O 1
ATOM 566 N N . ALA A 1 80 ? -4.146 -2.437 0.349 1.00 96.69 80 ALA A N 1
ATOM 567 C CA . ALA A 1 80 ? -3.829 -1.711 1.573 1.00 96.69 80 ALA A CA 1
ATOM 568 C C . ALA A 1 80 ? -5.010 -0.931 2.192 1.00 96.69 80 ALA A C 1
ATOM 570 O O . ALA A 1 80 ? -5.247 -1.120 3.390 1.00 96.69 80 ALA A O 1
ATOM 571 N N . PRO A 1 81 ? -5.793 -0.108 1.455 1.00 95.38 81 PRO A N 1
ATOM 572 C CA . PRO A 1 81 ? -6.944 0.581 2.044 1.00 95.38 81 PRO A CA 1
ATOM 573 C C . PRO A 1 81 ? -8.007 -0.391 2.558 1.00 95.38 81 PRO A C 1
ATOM 575 O O . PRO A 1 81 ? -8.538 -0.190 3.653 1.00 95.38 81 PRO A O 1
ATOM 578 N N . LEU A 1 82 ? -8.289 -1.465 1.812 1.00 96.12 82 LEU A N 1
ATOM 579 C CA . LEU A 1 82 ? -9.251 -2.501 2.201 1.00 96.12 82 LEU A CA 1
ATOM 580 C C . LEU A 1 82 ? -8.816 -3.246 3.472 1.00 96.12 82 LEU A C 1
ATOM 582 O O . LEU A 1 82 ? -9.612 -3.421 4.398 1.00 96.12 82 LEU A O 1
ATOM 586 N N . ILE A 1 83 ? -7.536 -3.615 3.557 1.00 96.00 83 ILE A N 1
ATOM 587 C CA . ILE A 1 83 ? -6.947 -4.236 4.748 1.00 96.00 83 ILE A CA 1
ATOM 588 C C . ILE A 1 83 ? -7.002 -3.277 5.938 1.00 96.00 83 ILE A C 1
ATOM 590 O O . ILE A 1 83 ? -7.409 -3.685 7.025 1.00 96.00 83 ILE A O 1
ATOM 594 N N . ALA A 1 84 ? -6.641 -2.005 5.751 1.00 93.44 84 ALA A N 1
ATOM 595 C CA . ALA A 1 84 ? -6.607 -1.014 6.823 1.00 93.44 84 ALA A CA 1
ATOM 596 C C . ALA A 1 84 ? -7.988 -0.781 7.460 1.00 93.44 84 ALA A C 1
ATOM 598 O O . ALA A 1 84 ? -8.104 -0.734 8.688 1.00 93.44 84 ALA A O 1
ATOM 599 N N . VAL A 1 85 ? -9.055 -0.693 6.655 1.00 91.62 85 VAL A N 1
ATOM 600 C CA . VAL A 1 85 ? -10.432 -0.540 7.173 1.00 91.62 85 VAL A CA 1
ATOM 601 C C . VAL A 1 85 ? -11.013 -1.842 7.735 1.00 91.62 85 VAL A C 1
ATOM 603 O O . VAL A 1 85 ? -11.991 -1.807 8.485 1.00 91.62 85 VAL A O 1
ATOM 606 N N . GLY A 1 86 ? -10.388 -2.982 7.430 1.00 90.81 86 GLY A N 1
ATOM 607 C CA . GLY A 1 86 ? -10.790 -4.315 7.867 1.00 90.81 86 GLY A CA 1
ATOM 608 C C . GLY A 1 86 ? -10.546 -4.636 9.346 1.00 90.81 86 GLY A C 1
ATOM 609 O O . GLY A 1 86 ? -10.764 -5.766 9.774 1.00 90.81 86 GLY A O 1
ATOM 610 N N . ALA A 1 87 ? -10.104 -3.664 10.149 1.00 84.31 87 ALA A N 1
ATOM 611 C CA . ALA A 1 87 ? -9.781 -3.830 11.570 1.00 84.31 87 ALA A CA 1
ATOM 612 C C . ALA A 1 87 ? -8.798 -4.996 11.855 1.00 84.31 87 ALA A C 1
ATOM 614 O O . ALA A 1 87 ? -9.082 -5.866 12.688 1.00 84.31 87 ALA A O 1
ATOM 615 N N . PRO A 1 88 ? -7.621 -5.032 11.198 1.00 85.00 88 PRO A N 1
ATOM 616 C CA . PRO A 1 88 ? -6.682 -6.146 11.321 1.00 85.00 88 PRO A CA 1
ATOM 617 C C . PRO A 1 88 ? -6.117 -6.271 12.740 1.00 85.00 88 PRO A C 1
ATOM 619 O O . PRO A 1 88 ? -6.042 -7.372 13.276 1.00 85.00 88 PRO A O 1
ATOM 622 N N . LEU A 1 89 ? -5.797 -5.146 13.387 1.00 84.00 89 LEU A N 1
ATOM 623 C CA . LEU A 1 89 ? -5.178 -5.108 14.716 1.00 84.00 89 LEU A CA 1
ATOM 624 C C . LEU A 1 89 ? -6.000 -5.805 15.818 1.00 84.00 89 LEU A C 1
ATOM 626 O O . LEU A 1 89 ? -5.473 -6.728 16.445 1.00 84.00 89 LEU A O 1
ATOM 630 N N . PRO A 1 90 ? -7.275 -5.435 16.077 1.00 81.69 90 PRO A N 1
ATOM 631 C CA . PRO A 1 90 ? -8.065 -6.137 17.083 1.00 81.69 90 PRO A CA 1
ATOM 632 C C . PRO A 1 90 ? -8.319 -7.596 16.693 1.00 81.69 90 PRO A C 1
ATOM 634 O O . PRO A 1 90 ? -8.414 -8.437 17.577 1.00 81.69 90 PRO A O 1
ATOM 637 N N . THR A 1 91 ? -8.392 -7.919 15.401 1.00 87.12 91 THR A N 1
ATOM 638 C CA . THR A 1 91 ? -8.695 -9.279 14.941 1.00 87.12 91 THR A CA 1
ATOM 639 C C . THR A 1 91 ? -7.505 -10.220 15.137 1.00 87.12 91 THR A C 1
ATOM 641 O O . THR A 1 91 ? -7.649 -11.266 15.765 1.00 87.12 91 THR A O 1
ATOM 644 N N . VAL A 1 92 ? -6.303 -9.832 14.704 1.00 87.69 92 VAL A N 1
ATOM 645 C CA . VAL A 1 92 ? -5.087 -10.661 14.813 1.00 87.69 92 VAL A CA 1
ATOM 646 C C . VAL A 1 92 ? -4.674 -10.892 16.271 1.00 87.69 92 VAL A C 1
ATOM 648 O O . VAL A 1 92 ? -4.260 -11.994 16.623 1.00 87.69 92 VAL A O 1
ATOM 651 N N . LEU A 1 93 ? -4.873 -9.921 17.169 1.00 88.00 93 LEU A N 1
ATOM 652 C CA . LEU A 1 93 ? -4.669 -10.120 18.614 1.00 88.00 93 LEU A CA 1
ATOM 653 C C . LEU A 1 93 ? -5.530 -11.261 19.173 1.00 88.00 93 LEU A C 1
ATOM 655 O O . LEU A 1 93 ? -5.099 -12.009 20.051 1.00 88.00 93 LEU A O 1
ATOM 659 N N . TRP A 1 94 ? -6.736 -11.448 18.644 1.00 87.75 94 TRP A N 1
ATOM 660 C CA . TRP A 1 94 ? -7.604 -12.551 19.047 1.00 87.75 94 TRP A CA 1
ATOM 661 C C . TRP A 1 94 ? -7.177 -13.916 18.494 1.00 87.75 94 TRP A C 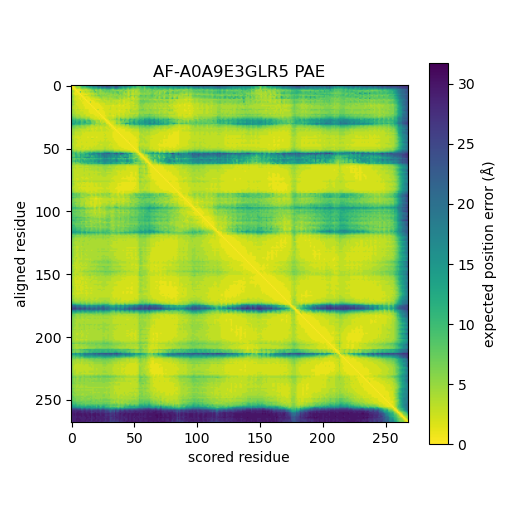1
ATOM 663 O O . TRP A 1 94 ? -7.636 -14.939 19.011 1.00 87.75 94 TRP A O 1
ATOM 673 N N . ALA A 1 95 ? -6.259 -13.954 17.526 1.00 90.31 95 ALA A N 1
ATOM 674 C CA . ALA A 1 95 ? -5.635 -15.187 17.056 1.00 90.31 95 ALA A CA 1
ATOM 675 C C . ALA A 1 95 ? -4.625 -15.756 18.069 1.00 90.31 95 ALA A C 1
ATOM 677 O O . ALA A 1 95 ? -4.427 -16.973 18.133 1.00 90.31 95 ALA A O 1
ATOM 678 N N . LEU A 1 96 ? -4.032 -14.904 18.914 1.00 89.19 96 LEU A N 1
ATOM 679 C CA . LEU A 1 96 ? -3.042 -15.326 19.905 1.00 89.19 96 LEU A CA 1
ATOM 680 C C . LEU A 1 96 ? -3.653 -16.141 21.062 1.00 89.19 96 LEU A C 1
ATOM 682 O O . LEU A 1 96 ? -4.823 -15.951 21.419 1.00 89.19 96 LEU A O 1
ATOM 686 N N . PRO A 1 97 ? -2.860 -17.017 21.712 1.00 88.69 97 PRO A N 1
ATOM 687 C CA . PRO A 1 97 ? -3.262 -17.689 22.945 1.00 88.69 97 PRO A CA 1
ATOM 688 C C . PRO A 1 97 ? -3.590 -16.694 24.068 1.00 88.69 97 PRO A C 1
ATOM 690 O O . PRO A 1 97 ? -3.009 -15.610 24.156 1.00 88.69 97 PRO A O 1
ATOM 693 N N . GLY A 1 98 ? -4.482 -17.082 24.987 1.00 86.31 98 GLY A N 1
ATOM 694 C CA . GLY A 1 98 ? -5.012 -16.191 26.028 1.00 86.31 98 GLY A CA 1
ATOM 695 C C . GLY A 1 98 ? -3.954 -15.526 26.922 1.00 86.31 98 GLY A C 1
ATOM 696 O O . GLY A 1 98 ? -4.137 -14.373 27.313 1.00 86.31 98 GLY A O 1
ATOM 697 N N . ALA A 1 99 ? -2.842 -16.211 27.212 1.00 89.06 99 ALA A N 1
ATOM 698 C CA . ALA A 1 99 ? -1.737 -15.665 28.005 1.00 89.06 99 ALA A CA 1
ATOM 699 C C . ALA A 1 99 ? -1.032 -14.497 27.292 1.00 89.06 99 ALA A C 1
ATOM 701 O O . ALA A 1 99 ? -0.917 -13.408 27.855 1.00 89.06 99 ALA A O 1
ATOM 702 N N . TRP A 1 100 ? -0.650 -14.696 26.027 1.00 89.06 100 TRP A N 1
ATOM 703 C CA . TRP A 1 100 ? -0.044 -13.666 25.180 1.00 89.06 100 TRP A CA 1
ATOM 704 C C . TRP A 1 100 ? -1.008 -12.513 24.919 1.00 89.06 100 TRP A C 1
ATOM 706 O O . TRP A 1 100 ? -0.633 -11.352 25.053 1.00 89.06 100 TRP A O 1
ATOM 716 N N . ARG A 1 101 ? -2.283 -12.826 24.653 1.00 88.31 101 ARG A N 1
ATOM 717 C CA . ARG A 1 101 ? -3.335 -11.822 24.470 1.00 88.31 101 ARG A CA 1
ATOM 718 C C . ARG A 1 101 ? -3.435 -10.886 25.671 1.00 88.31 101 ARG A C 1
ATOM 720 O O . ARG A 1 101 ? -3.423 -9.678 25.480 1.00 88.31 101 ARG A O 1
ATOM 727 N N . ARG A 1 102 ? -3.512 -11.412 26.901 1.00 87.69 102 ARG A N 1
ATOM 728 C CA . ARG A 1 102 ? -3.599 -10.584 28.122 1.00 87.69 102 ARG A CA 1
ATOM 729 C C . ARG A 1 102 ? -2.353 -9.730 28.339 1.00 87.69 102 ARG A C 1
ATOM 731 O O . ARG A 1 102 ? -2.492 -8.577 28.731 1.00 87.69 102 ARG A O 1
ATOM 738 N N . ARG A 1 103 ? -1.168 -10.281 28.055 1.00 91.50 103 ARG A N 1
ATOM 739 C CA . ARG A 1 103 ? 0.110 -9.570 28.187 1.00 91.50 103 ARG A CA 1
ATOM 740 C C . ARG A 1 103 ? 0.223 -8.399 27.209 1.00 91.50 103 ARG A C 1
ATOM 742 O O . ARG A 1 103 ? 0.661 -7.330 27.608 1.00 91.50 103 ARG A O 1
ATOM 749 N N . LEU A 1 104 ? -0.191 -8.592 25.957 1.00 90.12 104 LEU A N 1
ATOM 750 C CA . LEU A 1 104 ? -0.032 -7.594 24.892 1.00 90.12 104 LEU A CA 1
ATOM 751 C C . LEU A 1 104 ? -1.200 -6.600 24.802 1.00 90.12 104 LEU A C 1
ATOM 753 O O . LEU A 1 104 ? -1.030 -5.508 24.266 1.00 90.12 104 LEU A O 1
ATOM 757 N N . LEU A 1 105 ? -2.384 -6.939 25.331 1.00 87.75 105 LEU A N 1
ATOM 758 C CA . LEU A 1 105 ? -3.607 -6.133 25.202 1.00 87.75 105 LEU A CA 1
ATOM 759 C C . LEU A 1 105 ? -3.446 -4.641 25.565 1.00 87.75 105 LEU A C 1
ATOM 761 O O . LEU A 1 105 ? -4.004 -3.827 24.825 1.00 87.75 105 LEU A O 1
ATOM 765 N N . PRO A 1 106 ? -2.741 -4.237 26.646 1.00 87.69 106 PRO A N 1
ATOM 766 C CA . PRO A 1 106 ? -2.636 -2.823 27.012 1.00 87.69 106 PRO A CA 1
ATOM 767 C C . PRO A 1 106 ? -1.884 -1.998 25.963 1.00 87.69 106 PRO A C 1
ATOM 769 O O . PRO A 1 106 ? -2.387 -0.972 25.503 1.00 87.69 106 PRO A O 1
ATOM 772 N N . GLU A 1 107 ? -0.707 -2.466 25.549 1.00 87.81 107 GLU A N 1
ATOM 773 C CA . GLU A 1 107 ? 0.123 -1.802 24.540 1.00 87.81 107 GLU A CA 1
ATOM 774 C C . GLU A 1 107 ? -0.556 -1.822 23.177 1.00 87.81 107 GLU A C 1
ATOM 776 O O . GLU A 1 107 ? -0.602 -0.804 22.487 1.00 87.81 107 GLU A O 1
ATOM 781 N N . TRP A 1 108 ? -1.179 -2.944 22.818 1.00 86.00 108 TRP A N 1
ATOM 782 C CA . TRP A 1 108 ? -1.847 -3.059 21.531 1.00 86.00 108 TRP A CA 1
ATOM 783 C C . TRP A 1 108 ? -3.097 -2.191 21.437 1.00 86.00 108 TRP A C 1
ATOM 785 O O . TRP A 1 108 ? -3.351 -1.623 20.381 1.00 86.00 108 TRP A O 1
ATOM 795 N N . ARG A 1 109 ? -3.859 -2.028 22.530 1.00 85.12 109 ARG A N 1
ATOM 796 C CA . ARG A 1 109 ? -4.970 -1.063 22.577 1.00 85.12 109 ARG A CA 1
ATOM 797 C C . ARG A 1 109 ? -4.465 0.360 22.384 1.00 85.12 109 ARG A C 1
ATOM 799 O O . ARG A 1 109 ? -5.040 1.078 21.575 1.00 85.12 109 ARG A O 1
ATOM 806 N N . ARG A 1 110 ? -3.384 0.743 23.075 1.00 86.00 110 ARG A N 1
ATOM 807 C CA . ARG A 1 110 ? -2.757 2.064 22.904 1.00 86.00 110 ARG A CA 1
ATOM 808 C C . ARG A 1 110 ? -2.322 2.278 21.457 1.00 86.00 110 ARG A C 1
ATOM 810 O O . ARG A 1 110 ? -2.661 3.306 20.882 1.00 86.00 110 ARG A O 1
ATOM 817 N N . ALA A 1 111 ? -1.643 1.300 20.857 1.00 83.44 111 ALA A N 1
ATOM 818 C CA . ALA A 1 111 ? -1.225 1.350 19.461 1.00 83.44 111 ALA A CA 1
ATOM 819 C C . ALA A 1 111 ? -2.434 1.469 18.520 1.00 83.44 111 ALA A C 1
ATOM 821 O O . ALA A 1 111 ? -2.497 2.415 17.743 1.00 83.44 111 ALA A O 1
ATOM 822 N N . ALA A 1 112 ? -3.437 0.598 18.660 1.00 81.94 112 ALA A N 1
ATOM 823 C CA . ALA A 1 112 ? -4.629 0.555 17.813 1.00 81.94 112 ALA A CA 1
ATOM 824 C C . ALA A 1 112 ? -5.457 1.848 17.829 1.00 81.94 112 ALA A C 1
ATOM 826 O O . ALA A 1 112 ? -6.161 2.106 16.862 1.00 81.94 112 ALA A O 1
ATOM 827 N N . THR A 1 113 ? -5.369 2.666 18.883 1.00 83.50 113 THR A N 1
ATOM 828 C CA . THR A 1 113 ? -6.042 3.975 18.960 1.00 83.50 113 THR A CA 1
ATOM 829 C C . THR A 1 113 ? -5.101 5.1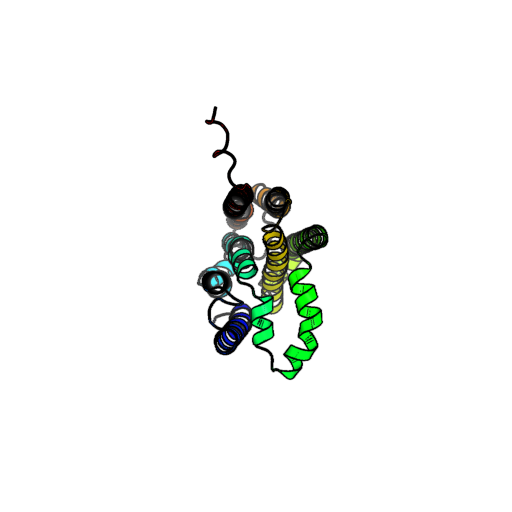62 18.761 1.00 83.50 113 THR A C 1
ATOM 831 O O . THR A 1 113 ? -5.559 6.300 18.719 1.00 83.50 113 THR A O 1
ATOM 834 N N . SER A 1 114 ? -3.789 4.936 18.646 1.00 84.62 114 SER A N 1
ATOM 835 C CA . SER A 1 114 ? -2.792 6.017 18.590 1.00 84.62 114 SER A CA 1
ATOM 836 C C . SER A 1 114 ? -2.831 6.830 17.295 1.00 84.62 114 SER A C 1
ATOM 838 O O . SER A 1 114 ? -2.321 7.944 17.268 1.00 84.62 114 SER A O 1
ATOM 840 N N . HIS A 1 115 ? -3.460 6.305 16.242 1.00 81.19 115 HIS A N 1
ATOM 841 C CA . HIS A 1 115 ? -3.695 7.016 14.985 1.00 81.19 115 HIS A CA 1
ATOM 842 C C . HIS A 1 115 ? -4.862 8.017 15.033 1.00 81.19 115 HIS A C 1
ATOM 844 O O . HIS A 1 115 ? -5.121 8.702 14.046 1.00 81.19 115 HIS A O 1
ATOM 850 N N . ALA A 1 116 ? -5.571 8.108 16.163 1.00 80.94 116 ALA A N 1
ATOM 851 C CA . ALA A 1 116 ? -6.652 9.062 16.369 1.00 80.94 116 ALA A CA 1
ATOM 852 C C . ALA A 1 116 ? -6.184 10.295 17.166 1.00 80.94 116 ALA A C 1
ATOM 854 O O . ALA A 1 116 ? -5.231 10.244 17.948 1.00 80.94 116 ALA A O 1
ATOM 855 N N . GLY A 1 117 ? -6.894 11.415 17.004 1.00 79.44 117 GLY A N 1
ATOM 856 C CA . GLY A 1 117 ? -6.642 12.636 17.776 1.00 79.44 117 GLY A CA 1
ATOM 857 C C . GLY A 1 117 ? -5.250 13.236 17.507 1.00 79.44 117 GLY A C 1
ATOM 858 O O . GLY A 1 117 ? -4.856 13.312 16.344 1.00 79.44 117 GLY A O 1
ATOM 859 N N . PRO A 1 118 ? -4.488 13.652 18.541 1.00 77.50 118 PRO A N 1
ATOM 860 C CA . PRO A 1 118 ? -3.175 14.287 18.363 1.00 77.50 118 PRO A CA 1
ATOM 861 C C . PRO A 1 118 ? -2.144 13.411 17.636 1.00 77.50 118 PRO A C 1
ATOM 863 O O . PRO A 1 118 ? -1.229 13.927 17.000 1.00 77.50 118 PRO A O 1
ATOM 866 N N . GLY A 1 119 ? -2.286 12.083 17.708 1.00 85.12 119 GLY A N 1
ATOM 867 C CA . GLY A 1 119 ? -1.375 11.147 17.049 1.00 85.12 119 GLY A CA 1
ATOM 868 C C . GLY A 1 119 ? -1.616 10.989 15.546 1.00 85.12 119 GLY A C 1
ATOM 869 O O . GLY A 1 119 ? -0.744 10.463 14.854 1.00 85.12 119 GLY A O 1
ATOM 870 N N . TRP A 1 120 ? -2.747 11.474 15.019 1.00 90.12 120 TRP A N 1
ATOM 871 C CA . TRP A 1 120 ? -3.103 11.332 13.605 1.00 90.12 120 TRP A CA 1
ATOM 872 C C . TRP A 1 120 ? -2.038 11.911 12.671 1.00 90.12 120 TRP A C 1
ATOM 874 O O . TRP A 1 120 ? -1.578 11.225 11.758 1.00 90.12 120 TRP A O 1
ATOM 884 N N . ALA A 1 121 ? -1.601 13.148 12.929 1.00 90.25 121 ALA A N 1
ATOM 885 C CA . ALA A 1 121 ? -0.603 13.814 12.097 1.00 90.25 121 ALA A CA 1
ATOM 886 C C . ALA A 1 121 ? 0.725 13.045 12.108 1.00 90.25 121 ALA A C 1
ATOM 888 O O . ALA A 1 121 ? 1.300 12.789 11.054 1.00 90.25 121 ALA A O 1
ATOM 889 N N . ARG A 1 122 ? 1.165 12.586 13.288 1.00 92.56 122 ARG A N 1
ATOM 890 C CA . ARG A 1 122 ? 2.392 11.793 13.442 1.00 92.56 122 ARG A CA 1
ATOM 891 C C . ARG A 1 122 ? 2.343 10.508 12.617 1.00 92.56 122 ARG A C 1
ATOM 893 O O . ARG A 1 122 ? 3.300 10.215 11.909 1.00 92.56 122 ARG A O 1
ATOM 900 N N . TRP A 1 123 ? 1.256 9.744 12.709 1.00 92.56 123 TRP A N 1
ATOM 901 C CA . TRP A 1 123 ? 1.121 8.483 11.974 1.00 92.56 123 TRP A CA 1
ATOM 902 C C . TRP A 1 123 ? 0.934 8.684 10.476 1.00 92.56 123 TRP A C 1
ATOM 904 O O . TRP A 1 123 ? 1.470 7.906 9.695 1.00 92.56 123 TRP A O 1
ATOM 914 N N . THR A 1 124 ? 0.234 9.744 10.075 1.00 93.25 124 THR A N 1
ATOM 915 C CA . THR A 1 124 ? 0.073 10.100 8.661 1.00 93.25 124 THR A CA 1
ATOM 916 C C . THR A 1 124 ? 1.421 10.473 8.051 1.00 93.25 124 THR A C 1
ATOM 918 O O . THR A 1 124 ? 1.796 9.913 7.028 1.00 93.25 124 THR A O 1
ATOM 921 N N . VAL A 1 125 ? 2.196 11.339 8.714 1.00 94.50 125 VAL A N 1
ATOM 922 C CA . VAL A 1 125 ? 3.547 11.718 8.267 1.00 94.50 125 VAL A CA 1
ATOM 923 C C . VAL A 1 125 ? 4.487 10.515 8.264 1.00 94.50 125 VAL A C 1
ATOM 925 O O . VAL A 1 125 ? 5.194 10.308 7.285 1.00 94.50 125 VAL A O 1
ATOM 928 N N . ALA A 1 126 ? 4.476 9.687 9.312 1.00 95.38 126 ALA A N 1
ATOM 929 C CA . ALA A 1 126 ? 5.295 8.477 9.351 1.00 95.38 126 ALA A CA 1
ATOM 930 C C . ALA A 1 126 ? 4.936 7.508 8.213 1.00 95.38 126 ALA A C 1
ATOM 932 O O . ALA A 1 126 ? 5.831 7.019 7.530 1.00 95.38 126 ALA A O 1
ATOM 933 N N . GLY A 1 127 ? 3.642 7.272 7.973 1.00 95.19 127 GLY A N 1
ATOM 934 C CA . GLY A 1 127 ? 3.164 6.445 6.865 1.00 95.19 127 GLY A CA 1
ATOM 935 C C . GLY A 1 127 ? 3.600 6.989 5.506 1.00 95.19 127 GLY A C 1
ATOM 936 O O . GLY A 1 127 ? 4.133 6.232 4.701 1.00 95.19 127 GLY A O 1
ATOM 937 N N . LEU A 1 128 ? 3.463 8.302 5.288 1.00 95.44 128 LEU A N 1
ATOM 938 C CA . LEU A 1 128 ? 3.926 8.976 4.073 1.00 95.44 128 LEU A CA 1
ATOM 939 C C . LEU A 1 128 ? 5.429 8.795 3.864 1.00 95.44 128 LEU A C 1
ATOM 941 O O . LEU A 1 128 ? 5.842 8.324 2.812 1.00 95.44 128 LEU A O 1
ATOM 945 N N . VAL A 1 129 ? 6.248 9.127 4.865 1.00 97.50 129 VAL A N 1
ATOM 946 C CA . VAL A 1 129 ? 7.714 9.032 4.774 1.00 97.50 129 VAL A CA 1
ATOM 947 C C . VAL A 1 129 ? 8.155 7.600 4.483 1.00 97.50 129 VAL A C 1
ATOM 949 O O . VAL A 1 129 ? 8.990 7.384 3.609 1.00 97.50 129 VAL A O 1
ATOM 952 N N . LEU A 1 130 ? 7.574 6.620 5.177 1.00 97.44 130 LEU A N 1
ATOM 953 C CA . LEU A 1 130 ? 7.888 5.210 4.957 1.00 97.44 130 LEU A CA 1
ATOM 954 C C . LEU A 1 130 ? 7.493 4.751 3.551 1.00 97.44 130 LEU A C 1
ATOM 956 O O . LEU A 1 130 ? 8.257 4.034 2.912 1.00 97.44 130 LEU A O 1
ATOM 960 N N . GLN A 1 131 ? 6.332 5.181 3.059 1.00 95.94 131 GLN A N 1
ATOM 961 C CA . GLN A 1 131 ? 5.850 4.819 1.731 1.00 95.94 131 GLN A CA 1
ATOM 962 C C . GLN A 1 131 ? 6.673 5.478 0.616 1.00 95.94 131 GLN A C 1
ATOM 964 O O . GLN A 1 131 ? 7.030 4.806 -0.348 1.00 95.94 131 GLN A O 1
ATOM 969 N N . VAL A 1 132 ? 7.038 6.756 0.768 1.00 97.25 132 VAL A N 1
ATOM 970 C CA . VAL A 1 132 ? 7.960 7.455 -0.144 1.00 97.25 132 VAL A CA 1
ATOM 971 C C . VAL A 1 132 ? 9.314 6.749 -0.160 1.00 97.25 132 VAL A C 1
ATOM 973 O O . VAL A 1 132 ? 9.858 6.492 -1.230 1.00 97.25 132 VAL A O 1
ATOM 976 N N . GLY A 1 133 ? 9.844 6.413 1.018 1.00 97.75 133 GLY A N 1
ATOM 977 C CA . GLY A 1 133 ? 11.108 5.700 1.152 1.00 97.75 133 GLY A CA 1
ATOM 978 C C . GLY A 1 133 ? 11.074 4.354 0.435 1.00 97.75 133 GLY A C 1
ATOM 979 O O . GLY A 1 133 ? 11.918 4.110 -0.421 1.00 97.75 133 GLY A O 1
ATOM 980 N N . ALA A 1 134 ? 10.069 3.521 0.720 1.00 97.19 134 ALA A N 1
ATOM 981 C CA . ALA A 1 134 ? 9.893 2.231 0.055 1.00 97.19 134 ALA A CA 1
ATOM 982 C C . ALA A 1 134 ? 9.799 2.393 -1.471 1.00 97.19 134 ALA A C 1
ATOM 984 O O . ALA A 1 134 ? 10.498 1.699 -2.202 1.00 97.19 134 ALA A O 1
ATOM 985 N N . LEU A 1 135 ? 9.009 3.358 -1.951 1.00 97.00 135 LEU A N 1
ATOM 986 C CA . LEU A 1 135 ? 8.859 3.647 -3.376 1.00 97.00 135 LEU A CA 1
ATOM 987 C C . LEU A 1 135 ? 10.192 3.917 -4.063 1.00 97.00 135 LEU A C 1
ATOM 989 O O . LEU A 1 135 ? 10.552 3.208 -4.999 1.00 97.00 135 LEU A O 1
ATOM 993 N N . TRP A 1 136 ? 10.925 4.924 -3.606 1.00 97.50 136 TRP A N 1
ATOM 994 C CA . TRP A 1 136 ? 12.139 5.349 -4.295 1.00 97.50 136 TRP A CA 1
ATOM 995 C C . TRP A 1 136 ? 13.292 4.363 -4.129 1.00 97.50 136 TRP A C 1
ATOM 997 O O . TRP A 1 136 ? 14.064 4.176 -5.067 1.00 97.50 136 TRP A O 1
ATOM 1007 N N . VAL A 1 137 ? 13.397 3.706 -2.969 1.00 97.94 137 VAL A N 1
ATOM 1008 C CA . VAL A 1 137 ? 14.422 2.684 -2.718 1.00 97.94 137 VAL A CA 1
ATOM 1009 C C . VAL A 1 137 ? 14.253 1.515 -3.681 1.00 97.94 137 VAL A C 1
ATOM 1011 O O . VAL A 1 137 ? 15.212 1.138 -4.348 1.00 97.94 137 VAL A O 1
ATOM 1014 N N . TRP A 1 138 ? 13.042 0.976 -3.809 1.00 97.62 138 TRP A N 1
ATOM 1015 C CA . TRP A 1 138 ? 12.808 -0.199 -4.647 1.00 97.62 138 TRP A CA 1
ATOM 1016 C C . TRP A 1 138 ? 12.818 0.097 -6.145 1.00 97.62 138 TRP A C 1
ATOM 1018 O O . TRP A 1 138 ? 13.246 -0.741 -6.927 1.00 97.62 138 TRP A O 1
ATOM 1028 N N . HIS A 1 139 ? 12.469 1.318 -6.555 1.00 96.69 139 HIS A N 1
ATOM 1029 C CA . HIS A 1 139 ? 12.559 1.712 -7.963 1.00 96.69 139 HIS A CA 1
ATOM 1030 C C . HIS A 1 139 ? 13.964 2.167 -8.385 1.00 96.69 139 HIS A C 1
ATOM 1032 O O . HIS A 1 139 ? 14.183 2.445 -9.568 1.00 96.69 139 HIS A O 1
ATOM 1038 N N . ALA A 1 140 ? 14.937 2.219 -7.468 1.00 96.75 140 ALA A N 1
ATOM 1039 C CA . ALA A 1 140 ? 16.332 2.431 -7.832 1.00 96.75 140 ALA A CA 1
ATOM 1040 C C . ALA A 1 140 ? 16.825 1.254 -8.703 1.00 96.75 140 ALA A C 1
ATOM 1042 O O . ALA A 1 140 ? 16.696 0.105 -8.278 1.00 96.75 140 ALA A O 1
ATOM 1043 N N . PRO A 1 141 ? 17.447 1.490 -9.879 1.00 94.50 141 PRO A N 1
ATOM 1044 C CA . PRO A 1 141 ? 17.758 0.425 -10.839 1.00 94.50 141 PRO A CA 1
ATOM 1045 C C . PRO A 1 141 ? 18.529 -0.776 -10.277 1.00 94.50 141 PRO A C 1
ATOM 1047 O O . PRO A 1 141 ? 18.293 -1.908 -10.688 1.00 94.50 141 PRO A O 1
ATOM 1050 N N . ALA A 1 142 ? 19.447 -0.549 -9.333 1.00 95.06 142 ALA A N 1
ATOM 1051 C CA . ALA A 1 142 ? 20.215 -1.623 -8.708 1.00 95.06 142 ALA A CA 1
ATOM 1052 C C . ALA A 1 142 ? 19.346 -2.527 -7.816 1.00 95.06 142 ALA A C 1
ATOM 1054 O O . ALA A 1 142 ? 19.433 -3.749 -7.914 1.00 95.06 142 ALA A O 1
ATOM 1055 N N . LEU A 1 143 ? 18.498 -1.934 -6.969 1.00 95.56 143 LEU A N 1
ATOM 1056 C CA . LEU A 1 143 ? 17.636 -2.684 -6.053 1.00 95.56 143 LEU A CA 1
ATOM 1057 C C . LEU A 1 143 ? 16.461 -3.328 -6.778 1.00 95.56 143 LEU A C 1
ATOM 1059 O O . LEU A 1 143 ? 16.145 -4.476 -6.486 1.00 95.56 143 LEU A O 1
ATOM 1063 N N . TYR A 1 144 ? 15.902 -2.642 -7.772 1.00 93.31 144 TYR A N 1
ATOM 1064 C CA . TYR A 1 144 ? 14.860 -3.182 -8.636 1.00 93.31 144 TYR A CA 1
ATOM 1065 C C . TYR A 1 144 ? 15.308 -4.487 -9.313 1.00 93.31 144 TYR A C 1
ATOM 1067 O O . TYR A 1 144 ? 14.642 -5.517 -9.249 1.00 93.31 144 TYR A O 1
ATOM 1075 N N . GLN A 1 145 ? 16.501 -4.480 -9.914 1.00 92.06 145 GLN A N 1
ATOM 1076 C CA . GLN A 1 145 ? 17.046 -5.683 -10.546 1.00 92.06 145 GLN A CA 1
ATOM 1077 C C . GLN A 1 145 ? 17.406 -6.769 -9.528 1.00 92.06 145 GLN A C 1
ATOM 1079 O O . GLN A 1 145 ? 17.206 -7.951 -9.799 1.00 92.06 145 GLN A O 1
ATOM 1084 N N . ALA A 1 146 ? 17.905 -6.386 -8.349 1.00 93.06 146 ALA A N 1
ATOM 1085 C CA . ALA A 1 146 ? 18.177 -7.336 -7.276 1.00 93.06 146 ALA A CA 1
ATOM 1086 C C . ALA A 1 146 ? 16.895 -8.018 -6.766 1.00 93.06 146 ALA A C 1
ATOM 1088 O O . ALA A 1 146 ? 16.927 -9.213 -6.470 1.00 93.06 146 ALA A O 1
ATOM 1089 N N . ALA A 1 147 ? 15.776 -7.289 -6.698 1.00 91.25 147 ALA A N 1
ATOM 1090 C CA . ALA A 1 147 ? 14.472 -7.836 -6.345 1.00 91.25 147 ALA A CA 1
ATOM 1091 C C . ALA A 1 147 ? 14.026 -8.885 -7.370 1.00 91.25 147 ALA A C 1
ATOM 1093 O O . ALA A 1 147 ? 13.754 -10.021 -6.997 1.00 91.25 147 ALA A O 1
ATOM 1094 N N . LEU A 1 148 ? 14.090 -8.577 -8.667 1.00 88.44 148 LEU A N 1
ATOM 1095 C CA . LEU A 1 148 ? 13.724 -9.538 -9.716 1.00 88.44 148 LEU A CA 1
ATOM 1096 C C . LEU A 1 148 ? 14.641 -10.770 -9.782 1.00 88.44 148 LEU A C 1
ATOM 1098 O O . LEU A 1 148 ? 14.206 -11.842 -10.198 1.00 88.44 148 LEU A O 1
ATOM 1102 N N . ALA A 1 149 ? 15.894 -10.648 -9.341 1.00 89.62 149 ALA A N 1
ATOM 1103 C CA . ALA A 1 149 ? 16.838 -11.762 -9.281 1.00 89.62 149 ALA A CA 1
ATOM 1104 C C . ALA A 1 149 ? 16.692 -12.644 -8.022 1.00 89.62 149 ALA A C 1
ATOM 1106 O O . ALA A 1 149 ? 17.271 -13.730 -7.970 1.00 89.62 149 ALA A O 1
ATOM 1107 N N . SER A 1 150 ? 15.958 -12.202 -6.994 1.00 90.44 150 SER A N 1
ATOM 1108 C CA . SER A 1 150 ? 15.856 -12.894 -5.703 1.00 90.44 150 SER A CA 1
ATOM 1109 C C . SER A 1 150 ? 14.435 -12.871 -5.153 1.00 90.44 150 SER A C 1
ATOM 1111 O O . SER A 1 150 ? 13.942 -11.833 -4.718 1.00 90.44 150 SER A O 1
ATOM 1113 N N . GLN A 1 151 ? 13.818 -14.051 -5.040 1.00 87.38 151 GLN A N 1
ATOM 1114 C CA . GLN A 1 151 ? 12.477 -14.210 -4.456 1.00 87.38 151 GLN A CA 1
ATOM 1115 C C . GLN A 1 151 ? 12.358 -13.574 -3.064 1.00 87.38 151 GLN A C 1
ATOM 1117 O O . GLN A 1 151 ? 11.341 -12.970 -2.741 1.00 87.38 151 GLN A O 1
ATOM 1122 N N . ALA A 1 152 ? 13.411 -13.657 -2.244 1.00 90.75 152 ALA A N 1
ATOM 1123 C CA . ALA A 1 152 ? 13.410 -13.059 -0.913 1.00 90.75 152 ALA A CA 1
ATOM 1124 C C . ALA A 1 152 ? 13.382 -11.524 -0.955 1.00 90.75 152 ALA A C 1
ATOM 1126 O O . ALA A 1 152 ? 12.676 -10.906 -0.159 1.00 90.75 152 ALA A O 1
ATOM 1127 N N . LEU A 1 153 ? 14.126 -10.910 -1.880 1.00 93.50 153 LEU A N 1
ATOM 1128 C CA . LEU A 1 153 ? 14.125 -9.456 -2.048 1.00 93.50 153 LEU A CA 1
ATOM 1129 C C . LEU A 1 153 ? 12.824 -8.972 -2.689 1.00 93.50 153 LEU A C 1
ATOM 1131 O O . LEU A 1 153 ? 12.274 -7.985 -2.218 1.00 93.50 153 LEU A O 1
ATOM 1135 N N . HIS A 1 154 ? 12.286 -9.700 -3.667 1.00 91.25 154 HIS A N 1
ATOM 1136 C CA . HIS A 1 154 ? 10.982 -9.405 -4.267 1.00 91.25 154 HIS A CA 1
ATOM 1137 C C . HIS A 1 154 ? 9.841 -9.493 -3.239 1.00 91.25 154 HIS A C 1
ATOM 1139 O O . HIS A 1 154 ? 8.990 -8.610 -3.141 1.00 91.25 154 HIS A O 1
ATOM 1145 N N . ALA A 1 155 ? 9.848 -10.525 -2.390 1.00 90.94 155 ALA A N 1
ATOM 1146 C CA . ALA A 1 155 ? 8.882 -10.644 -1.303 1.00 90.94 155 ALA A CA 1
ATOM 1147 C C . ALA A 1 155 ? 9.040 -9.513 -0.274 1.00 90.94 155 ALA A C 1
ATOM 1149 O O . ALA A 1 155 ? 8.040 -9.004 0.235 1.00 90.94 155 ALA A O 1
ATOM 1150 N N . LEU A 1 156 ? 10.277 -9.097 0.025 1.00 94.56 156 LEU A N 1
ATOM 1151 C CA . LEU A 1 156 ? 10.554 -7.966 0.912 1.00 94.56 156 LEU A CA 1
ATOM 1152 C C . LEU A 1 156 ? 10.078 -6.636 0.312 1.00 94.56 156 LEU A C 1
ATOM 1154 O O . LEU A 1 156 ? 9.505 -5.822 1.037 1.00 94.56 156 LEU A O 1
ATOM 1158 N N . GLU A 1 157 ? 10.266 -6.431 -0.989 1.00 95.25 157 GLU A N 1
ATOM 1159 C CA . GLU A 1 157 ? 9.742 -5.293 -1.744 1.00 95.25 157 GLU A CA 1
ATOM 1160 C C . GLU A 1 157 ? 8.220 -5.214 -1.611 1.00 95.25 157 GLU A C 1
ATOM 1162 O O . GLU A 1 157 ? 7.702 -4.256 -1.023 1.00 95.25 157 GLU A O 1
ATOM 1167 N N . HIS A 1 158 ? 7.504 -6.264 -2.022 1.00 94.56 158 HIS A N 1
ATOM 1168 C CA . HIS A 1 158 ? 6.045 -6.338 -1.916 1.00 94.56 158 HIS A CA 1
ATOM 1169 C C . HIS A 1 158 ? 5.541 -6.181 -0.478 1.00 94.56 158 HIS A C 1
ATOM 1171 O O . HIS A 1 158 ? 4.582 -5.442 -0.228 1.00 94.56 158 HIS A O 1
ATOM 1177 N N . ALA A 1 159 ? 6.189 -6.835 0.490 1.00 94.25 159 ALA A N 1
ATOM 1178 C CA . ALA A 1 159 ? 5.836 -6.705 1.899 1.00 94.25 159 ALA A CA 1
ATOM 1179 C C . ALA A 1 159 ? 6.036 -5.269 2.394 1.00 94.25 159 ALA A C 1
ATOM 1181 O O . ALA A 1 159 ? 5.182 -4.746 3.110 1.00 94.25 159 ALA A O 1
ATOM 1182 N N . SER A 1 160 ? 7.123 -4.604 1.997 1.00 96.81 160 SER A N 1
ATOM 1183 C CA . SER A 1 160 ? 7.382 -3.217 2.380 1.00 96.81 160 SER A CA 1
ATOM 1184 C C . SER A 1 160 ? 6.350 -2.263 1.776 1.00 96.81 160 SER A C 1
ATOM 1186 O O . SER A 1 160 ? 5.823 -1.417 2.502 1.00 96.81 160 SER A O 1
ATOM 1188 N N . PHE A 1 161 ? 5.959 -2.445 0.509 1.00 96.75 161 PHE A N 1
ATOM 1189 C CA . PHE A 1 161 ? 4.884 -1.665 -0.107 1.00 96.75 161 PHE A CA 1
ATOM 1190 C C . PHE A 1 161 ? 3.562 -1.846 0.621 1.00 96.75 161 PHE A C 1
ATOM 1192 O O . PHE A 1 161 ? 2.921 -0.864 0.995 1.00 96.75 161 PHE A O 1
ATOM 1199 N N . LEU A 1 162 ? 3.176 -3.094 0.878 1.00 96.50 162 LEU A N 1
ATOM 1200 C CA . LEU A 1 162 ? 1.916 -3.402 1.535 1.00 96.50 162 LEU A CA 1
ATOM 1201 C C . LEU A 1 162 ? 1.882 -2.880 2.977 1.00 96.50 162 LEU A C 1
ATOM 1203 O O . LEU A 1 162 ? 0.923 -2.218 3.366 1.00 96.50 162 LEU A O 1
ATOM 1207 N N . VAL A 1 163 ? 2.917 -3.147 3.777 1.00 95.38 163 VAL A N 1
ATOM 1208 C CA . VAL A 1 163 ? 2.962 -2.755 5.195 1.00 95.38 163 VAL A CA 1
ATOM 1209 C C . VAL A 1 163 ? 2.966 -1.238 5.344 1.00 95.38 163 VAL A C 1
ATOM 1211 O O . VAL A 1 163 ? 2.179 -0.703 6.127 1.00 95.38 163 VAL A O 1
ATOM 1214 N N . THR A 1 164 ? 3.808 -0.530 4.588 1.00 96.94 164 THR A N 1
ATOM 1215 C CA . THR A 1 164 ? 3.872 0.939 4.663 1.00 96.94 164 THR A CA 1
ATOM 1216 C C . THR A 1 164 ? 2.566 1.580 4.192 1.00 96.94 164 THR A C 1
ATOM 1218 O O . THR A 1 164 ? 2.053 2.479 4.864 1.00 96.94 164 THR A O 1
ATOM 1221 N N . ALA A 1 165 ? 1.949 1.047 3.131 1.00 96.81 165 ALA A N 1
ATOM 1222 C CA . ALA A 1 165 ? 0.636 1.485 2.666 1.00 96.81 165 ALA A CA 1
ATOM 1223 C C . ALA A 1 165 ? -0.470 1.221 3.697 1.00 96.81 165 ALA A C 1
ATOM 1225 O O . ALA A 1 165 ? -1.302 2.093 3.937 1.00 96.81 165 ALA A O 1
ATOM 1226 N N . VAL A 1 166 ? -0.486 0.054 4.348 1.00 95.75 166 VAL A N 1
ATOM 1227 C CA . VAL A 1 166 ? -1.470 -0.263 5.397 1.00 95.75 166 VAL A CA 1
ATOM 1228 C C . VAL A 1 166 ? -1.326 0.689 6.584 1.00 95.75 166 VAL A C 1
ATOM 1230 O O . VAL A 1 166 ? -2.342 1.147 7.102 1.00 95.75 166 VAL A O 1
ATOM 1233 N N . VAL A 1 167 ? -0.102 1.037 6.998 1.00 94.12 167 VAL A N 1
ATOM 1234 C CA . VAL A 1 167 ? 0.135 2.027 8.067 1.00 94.12 167 VAL A CA 1
ATOM 1235 C C . VAL A 1 167 ? -0.415 3.399 7.674 1.00 94.12 167 VAL A C 1
ATOM 1237 O O . VAL A 1 167 ? -1.123 4.023 8.470 1.00 94.12 167 VAL A O 1
ATOM 1240 N N . PHE A 1 168 ? -0.147 3.849 6.446 1.00 95.50 168 PHE A N 1
ATOM 1241 C CA . PHE A 1 168 ? -0.682 5.105 5.924 1.00 95.50 168 PHE A CA 1
ATOM 1242 C C . PHE A 1 168 ? -2.218 5.101 5.891 1.00 95.50 168 PHE A C 1
ATOM 1244 O O . PHE A 1 168 ? -2.857 5.980 6.473 1.00 95.50 168 PHE A O 1
ATOM 1251 N N . TRP A 1 169 ? -2.833 4.075 5.301 1.00 94.50 169 TRP A N 1
ATOM 1252 C CA . TRP A 1 169 ? -4.290 3.963 5.208 1.00 94.50 169 TRP A CA 1
ATOM 1253 C C . TRP A 1 169 ? -4.971 3.775 6.564 1.00 94.50 169 TRP A C 1
ATOM 1255 O O . TRP A 1 169 ? -6.093 4.242 6.762 1.00 94.50 169 TRP A O 1
ATOM 1265 N N . TRP A 1 170 ? -4.297 3.146 7.526 1.00 91.88 170 TRP A N 1
ATOM 1266 C CA . TRP A 1 170 ? -4.765 3.060 8.905 1.00 91.88 170 TRP A CA 1
ATOM 1267 C C . TRP A 1 170 ? -4.795 4.443 9.570 1.00 91.88 170 TRP A C 1
ATOM 1269 O O . TRP A 1 170 ? -5.795 4.800 10.203 1.00 91.88 170 TRP A O 1
ATOM 1279 N N . ALA A 1 171 ? -3.770 5.274 9.356 1.00 91.56 171 ALA A N 1
ATOM 1280 C CA . ALA A 1 171 ? -3.774 6.667 9.800 1.00 91.56 171 ALA A CA 1
ATOM 1281 C C . ALA A 1 171 ? -4.903 7.475 9.137 1.00 91.56 171 ALA A C 1
ATOM 1283 O O . ALA A 1 171 ? -5.690 8.121 9.832 1.00 91.56 171 ALA A O 1
ATOM 1284 N N . VAL A 1 172 ? -5.066 7.354 7.816 1.00 91.31 172 VAL A N 1
ATOM 1285 C CA . VAL A 1 172 ? -6.152 7.993 7.048 1.00 91.31 172 VAL A CA 1
ATOM 1286 C C . VAL A 1 172 ? -7.533 7.573 7.563 1.00 91.31 172 VAL A C 1
ATOM 1288 O O . VAL A 1 172 ? -8.396 8.421 7.790 1.00 91.31 172 VAL A O 1
ATOM 1291 N N . ALA A 1 173 ? -7.751 6.285 7.843 1.00 87.31 173 ALA A N 1
ATOM 1292 C CA . ALA A 1 173 ? -9.007 5.791 8.410 1.00 87.31 173 ALA A CA 1
ATOM 1293 C C . ALA A 1 173 ? -9.298 6.366 9.811 1.00 87.31 173 ALA A C 1
ATOM 1295 O O . ALA A 1 173 ? -10.464 6.538 10.172 1.00 87.31 173 ALA A O 1
ATOM 1296 N N . GLY A 1 174 ? -8.260 6.719 10.577 1.00 82.31 174 GLY A N 1
ATOM 1297 C CA . GLY A 1 174 ? -8.371 7.377 11.885 1.00 82.31 174 GLY A CA 1
ATOM 1298 C C . GLY A 1 174 ? -8.972 8.776 11.853 1.00 82.31 174 GLY A C 1
ATOM 1299 O O . GLY A 1 174 ? -9.537 9.222 12.853 1.00 82.31 174 GLY A O 1
ATOM 1300 N N . ALA A 1 175 ? -8.919 9.452 10.703 1.00 80.81 175 ALA A N 1
ATOM 1301 C CA . ALA A 1 175 ? -9.506 10.777 10.532 1.00 80.81 175 ALA A CA 1
ATOM 1302 C C . ALA A 1 175 ? -11.042 10.768 10.487 1.00 80.81 175 ALA A C 1
ATOM 1304 O O . ALA A 1 175 ? -11.662 11.808 10.703 1.00 80.81 175 ALA A O 1
ATOM 1305 N N . ARG A 1 176 ? -11.671 9.605 10.245 1.00 65.50 176 ARG A N 1
ATOM 1306 C CA . ARG A 1 176 ? -13.123 9.466 10.011 1.00 65.50 176 ARG A CA 1
ATOM 1307 C C . ARG A 1 176 ? -14.015 9.911 11.174 1.00 65.50 176 ARG A C 1
ATOM 1309 O O . ARG A 1 176 ? -15.214 10.072 10.979 1.00 65.50 176 ARG A O 1
ATOM 1316 N N . HIS A 1 177 ? -13.460 10.091 12.371 1.00 59.06 177 HIS A N 1
ATOM 1317 C CA . HIS A 1 177 ? -14.245 10.367 13.572 1.00 59.06 177 HIS A CA 1
ATOM 1318 C C . HIS A 1 177 ? -14.285 11.839 14.015 1.00 59.06 177 HIS A C 1
ATOM 1320 O O . HIS A 1 177 ? -15.002 12.109 14.976 1.00 59.06 177 HIS A O 1
ATOM 1326 N N . ARG A 1 178 ? -13.553 12.788 13.394 1.00 61.94 178 ARG A N 1
ATOM 1327 C CA . ARG A 1 178 ? -13.475 14.202 13.857 1.00 61.94 178 ARG A CA 1
ATOM 1328 C C . ARG A 1 178 ? -13.172 15.213 12.731 1.00 61.94 178 ARG A C 1
ATOM 1330 O O . ARG A 1 178 ? -12.999 14.829 11.581 1.00 61.94 178 ARG A O 1
ATOM 1337 N N . SER A 1 179 ? -13.078 16.501 13.086 1.00 62.94 179 SER A N 1
ATOM 1338 C CA . SER A 1 179 ? -12.868 17.717 12.263 1.00 62.94 179 SER A CA 1
ATOM 1339 C C . SER A 1 179 ? -11.701 17.725 11.253 1.00 62.94 179 SER A C 1
ATOM 1341 O O . SER A 1 179 ? -11.483 18.731 10.587 1.00 62.94 179 SER A O 1
ATOM 1343 N N . VAL A 1 180 ? -10.960 16.625 11.103 1.00 74.62 180 VAL A N 1
ATOM 1344 C CA . VAL A 1 180 ? -9.781 16.494 10.228 1.00 74.62 180 VAL A CA 1
ATOM 1345 C C . VAL A 1 180 ? -10.062 15.712 8.936 1.00 74.62 180 VAL A C 1
ATOM 1347 O O . VAL A 1 180 ? -9.131 15.366 8.215 1.00 74.62 180 VAL A O 1
ATOM 1350 N N . GLY A 1 181 ? -11.330 15.436 8.606 1.00 80.69 181 GLY A N 1
ATOM 1351 C CA . GLY A 1 181 ? -11.705 14.694 7.392 1.00 80.69 181 GLY A CA 1
ATOM 1352 C C . GLY A 1 181 ? -11.167 15.311 6.094 1.00 80.69 181 GLY A C 1
ATOM 1353 O O . GLY A 1 181 ? -10.617 14.592 5.263 1.00 80.69 181 GLY A O 1
ATOM 1354 N N . GLY A 1 182 ? -11.207 16.642 5.963 1.00 85.69 182 GLY A N 1
ATOM 1355 C CA . GLY A 1 182 ? -10.584 17.342 4.832 1.00 85.69 182 GLY A CA 1
ATOM 1356 C C . GLY A 1 182 ? -9.062 17.150 4.764 1.00 85.69 182 GLY A C 1
ATOM 1357 O O . GLY A 1 182 ? -8.515 16.914 3.689 1.00 85.69 182 GLY A O 1
ATOM 1358 N N . ALA A 1 183 ? -8.373 17.149 5.910 1.00 89.25 183 ALA A N 1
ATOM 1359 C CA . ALA A 1 183 ? -6.928 16.912 5.963 1.00 89.25 183 ALA A CA 1
ATOM 1360 C C . ALA A 1 183 ? -6.552 15.483 5.534 1.00 89.25 183 ALA A C 1
ATOM 1362 O O . ALA A 1 183 ? -5.495 15.281 4.944 1.00 89.25 183 ALA A O 1
ATOM 1363 N N . ALA A 1 184 ? -7.419 14.495 5.772 1.00 90.75 184 ALA A N 1
ATOM 1364 C CA . ALA A 1 184 ? -7.209 13.129 5.298 1.00 90.75 184 ALA A CA 1
ATOM 1365 C C . ALA A 1 184 ? -7.333 13.001 3.775 1.00 90.75 184 ALA A C 1
ATOM 1367 O O . ALA A 1 184 ? -6.554 12.271 3.167 1.00 90.75 184 ALA A O 1
ATOM 1368 N N . VAL A 1 185 ? -8.257 13.742 3.155 1.00 92.38 185 VAL A N 1
ATOM 1369 C CA . VAL A 1 185 ? -8.353 13.834 1.688 1.00 92.38 185 VAL A CA 1
ATOM 1370 C C . VAL A 1 185 ? -7.068 14.436 1.118 1.00 92.38 185 VAL A C 1
ATOM 1372 O O . VAL A 1 185 ? -6.466 13.854 0.218 1.00 92.38 185 VAL A O 1
ATOM 1375 N N . VAL A 1 186 ? -6.591 15.544 1.694 1.00 93.38 186 VAL A N 1
ATOM 1376 C CA . VAL A 1 186 ? -5.315 16.165 1.297 1.00 93.38 186 VAL A CA 1
ATOM 1377 C C . VAL A 1 186 ? -4.145 15.197 1.475 1.00 93.38 186 VAL A C 1
ATOM 1379 O O . VAL A 1 186 ? -3.323 15.072 0.574 1.00 93.38 186 VAL A O 1
ATOM 1382 N N . ALA A 1 187 ? -4.083 14.467 2.592 1.00 94.44 187 ALA A N 1
ATOM 1383 C CA . ALA A 1 187 ? -3.023 13.495 2.844 1.00 94.44 187 ALA A CA 1
ATOM 1384 C C . ALA A 1 187 ? -2.963 12.396 1.770 1.00 94.44 187 ALA A C 1
ATOM 1386 O O . ALA A 1 187 ? -1.869 12.016 1.365 1.00 94.44 187 ALA A O 1
ATOM 1387 N N . VAL A 1 188 ? -4.113 11.919 1.277 1.00 95.38 188 VAL A N 1
ATOM 1388 C CA . VAL A 1 188 ? -4.184 10.933 0.182 1.00 95.38 188 VAL A CA 1
ATOM 1389 C C . VAL A 1 188 ? -3.623 11.498 -1.125 1.00 95.38 188 VAL A C 1
ATOM 1391 O O . VAL A 1 188 ? -2.856 10.809 -1.795 1.00 95.38 188 VAL A O 1
ATOM 1394 N N . PHE A 1 189 ? -3.922 12.756 -1.461 1.00 96.00 189 PHE A N 1
ATOM 1395 C CA . PHE A 1 189 ? -3.322 13.411 -2.629 1.00 96.00 189 PHE A CA 1
ATOM 1396 C C . PHE A 1 189 ? -1.816 13.622 -2.467 1.00 96.00 189 PHE A C 1
ATOM 1398 O O . PHE A 1 189 ? -1.055 13.290 -3.372 1.00 96.00 189 PHE A O 1
ATOM 1405 N N . VAL A 1 190 ? -1.372 14.114 -1.307 1.00 96.06 190 VAL A N 1
ATOM 1406 C CA . VAL A 1 190 ? 0.056 14.299 -1.000 1.00 96.06 190 VAL A CA 1
ATOM 1407 C C . VAL A 1 190 ? 0.807 12.970 -1.079 1.00 96.06 190 VAL A C 1
ATOM 1409 O O . VAL A 1 190 ? 1.892 12.921 -1.650 1.00 96.06 190 VAL A O 1
ATOM 1412 N N . GLY A 1 191 ? 0.219 11.885 -0.569 1.00 95.00 191 GLY A N 1
ATOM 1413 C CA . GLY A 1 191 ? 0.797 10.543 -0.646 1.00 95.00 191 GLY A CA 1
ATOM 1414 C C . GLY A 1 191 ? 0.908 9.984 -2.060 1.00 95.00 191 GLY A C 1
ATOM 1415 O O . GLY A 1 191 ? 1.784 9.163 -2.310 1.00 95.00 191 GLY A O 1
ATOM 1416 N N . ALA A 1 192 ? 0.084 10.454 -2.999 1.00 95.88 192 ALA A N 1
ATOM 1417 C CA . ALA A 1 192 ? 0.165 10.053 -4.400 1.00 95.88 192 ALA A CA 1
ATOM 1418 C C . ALA A 1 192 ? 1.266 10.797 -5.180 1.00 95.88 192 ALA A C 1
ATOM 1420 O O . ALA A 1 192 ? 1.798 10.247 -6.142 1.00 95.88 192 ALA A O 1
ATOM 1421 N N . LEU A 1 193 ? 1.656 12.011 -4.762 1.00 96.62 193 LEU A N 1
ATOM 1422 C CA . LEU A 1 193 ? 2.627 12.844 -5.492 1.00 96.62 193 LEU A CA 1
ATOM 1423 C C . LEU A 1 193 ? 3.963 12.146 -5.812 1.00 96.62 193 LEU A C 1
ATOM 1425 O O . LEU A 1 193 ? 4.416 12.280 -6.947 1.00 96.62 193 LEU A O 1
ATOM 1429 N N . PRO A 1 194 ? 4.605 11.393 -4.894 1.00 97.31 194 PRO A N 1
ATOM 1430 C CA . PRO A 1 194 ? 5.870 10.718 -5.188 1.00 97.31 194 PRO A CA 1
ATOM 1431 C C . PRO A 1 194 ? 5.735 9.658 -6.287 1.00 97.31 194 PRO A C 1
ATOM 1433 O O . PRO A 1 194 ? 6.593 9.576 -7.162 1.00 97.31 194 PRO A O 1
ATOM 1436 N N . ALA A 1 195 ? 4.647 8.880 -6.262 1.00 96.69 195 ALA A N 1
ATOM 1437 C CA . ALA A 1 195 ? 4.345 7.885 -7.288 1.00 96.69 195 ALA A CA 1
ATOM 1438 C C . ALA A 1 195 ? 4.007 8.550 -8.625 1.00 96.69 195 ALA A C 1
ATOM 1440 O O . ALA A 1 195 ? 4.489 8.110 -9.664 1.00 96.69 195 ALA A O 1
ATOM 1441 N N . THR A 1 196 ? 3.258 9.655 -8.599 1.00 96.75 196 THR A N 1
ATOM 1442 C CA . THR A 1 196 ? 2.975 10.457 -9.794 1.00 96.75 196 THR A CA 1
ATOM 1443 C C . THR A 1 196 ? 4.250 11.020 -10.412 1.00 96.75 196 THR A C 1
ATOM 1445 O O . THR A 1 196 ? 4.434 10.926 -11.622 1.00 96.75 196 THR A O 1
ATOM 1448 N N . ALA A 1 197 ? 5.150 11.571 -9.596 1.00 97.88 197 ALA A N 1
ATOM 1449 C CA . ALA A 1 197 ? 6.422 12.106 -10.062 1.00 97.88 197 ALA A CA 1
ATOM 1450 C C . ALA A 1 197 ? 7.290 11.009 -10.690 1.00 97.88 197 ALA A C 1
ATOM 1452 O O . ALA A 1 197 ? 7.788 11.187 -11.800 1.00 97.88 197 ALA A O 1
ATOM 1453 N N . LEU A 1 198 ? 7.428 9.859 -10.023 1.00 97.94 198 LEU A N 1
ATOM 1454 C CA . LEU A 1 198 ? 8.196 8.738 -10.558 1.00 97.94 198 LEU A CA 1
ATOM 1455 C C . LEU A 1 198 ? 7.580 8.186 -11.851 1.00 97.94 198 LEU A C 1
ATOM 1457 O O . LEU A 1 198 ? 8.289 8.016 -12.842 1.00 97.94 198 LEU A O 1
ATOM 1461 N N . GLY A 1 199 ? 6.261 7.992 -11.877 1.00 97.94 199 GLY A N 1
ATOM 1462 C CA . GLY A 1 199 ? 5.540 7.536 -13.061 1.00 97.94 199 GLY A CA 1
ATOM 1463 C C . GLY A 1 199 ? 5.680 8.503 -14.238 1.00 97.94 199 GLY A C 1
ATOM 1464 O O . GLY A 1 199 ? 5.896 8.067 -15.368 1.00 97.94 199 GLY A O 1
ATOM 1465 N N . ALA A 1 200 ? 5.632 9.815 -13.993 1.00 97.75 200 ALA A N 1
ATOM 1466 C CA . ALA A 1 200 ? 5.877 10.827 -15.019 1.00 97.75 200 ALA A CA 1
ATOM 1467 C C . ALA A 1 200 ? 7.318 10.763 -15.549 1.00 97.75 200 ALA A C 1
ATOM 1469 O O . ALA A 1 200 ? 7.521 10.781 -16.760 1.00 97.75 200 ALA A O 1
ATOM 1470 N N . LEU A 1 201 ? 8.315 10.618 -14.669 1.00 98.12 201 LEU A N 1
ATOM 1471 C CA . LEU A 1 201 ? 9.715 10.470 -15.080 1.00 98.12 201 LEU A CA 1
ATOM 1472 C C . LEU A 1 201 ? 9.939 9.208 -15.926 1.00 98.12 201 LEU A C 1
ATOM 1474 O O . LEU A 1 201 ? 10.671 9.268 -16.910 1.00 98.12 201 LEU A O 1
ATOM 1478 N N . MET A 1 202 ? 9.291 8.090 -15.584 1.00 97.69 202 MET A N 1
ATOM 1479 C CA . MET A 1 202 ? 9.338 6.856 -16.381 1.00 97.69 202 MET A CA 1
ATOM 1480 C C . MET A 1 202 ? 8.654 7.032 -17.742 1.00 97.69 202 MET A C 1
ATOM 1482 O O . MET A 1 202 ? 9.212 6.625 -18.758 1.00 97.69 202 MET A O 1
ATOM 1486 N N . THR A 1 203 ? 7.487 7.687 -17.766 1.00 97.94 203 THR A N 1
ATOM 1487 C CA . THR A 1 203 ? 6.712 7.985 -18.988 1.00 97.94 203 THR A CA 1
ATOM 1488 C C . THR A 1 203 ? 7.494 8.869 -19.959 1.00 97.94 203 THR A C 1
ATOM 1490 O O . THR A 1 203 ? 7.414 8.694 -21.169 1.00 97.94 203 THR A O 1
ATOM 1493 N N . LEU A 1 204 ? 8.258 9.827 -19.434 1.00 98.00 204 LEU A N 1
ATOM 1494 C CA . LEU A 1 204 ? 9.018 10.801 -20.222 1.00 98.00 204 LEU A CA 1
ATOM 1495 C C . LEU A 1 204 ? 10.479 10.384 -20.444 1.00 98.00 204 LEU A C 1
ATOM 1497 O O . LEU A 1 204 ? 11.268 11.156 -20.991 1.00 98.00 204 LEU A O 1
ATOM 1501 N N . ALA A 1 205 ? 10.872 9.188 -20.002 1.00 96.75 205 ALA A N 1
ATOM 1502 C CA . ALA A 1 205 ? 12.236 8.712 -20.158 1.00 96.75 205 ALA A CA 1
ATOM 1503 C C . ALA A 1 205 ? 12.585 8.525 -21.643 1.00 96.75 205 ALA A C 1
ATOM 1505 O O . ALA A 1 205 ? 11.782 8.019 -22.423 1.00 96.75 205 ALA A O 1
ATOM 1506 N N . GLY A 1 206 ? 13.816 8.888 -22.018 1.00 96.31 206 GLY A N 1
ATOM 1507 C CA . GLY A 1 206 ? 14.370 8.653 -23.360 1.00 96.31 206 GLY A CA 1
ATOM 1508 C C . GLY A 1 206 ? 15.229 7.390 -23.478 1.00 96.31 206 GLY A C 1
ATOM 1509 O O . GLY A 1 206 ? 15.821 7.145 -24.523 1.00 96.31 206 GLY A O 1
ATOM 1510 N N . ARG A 1 207 ? 15.367 6.617 -22.395 1.00 94.19 207 ARG A N 1
ATOM 1511 C CA . ARG A 1 207 ? 16.143 5.369 -22.354 1.00 94.19 207 ARG A CA 1
ATOM 1512 C C . ARG A 1 207 ? 15.589 4.424 -21.287 1.00 94.19 207 ARG A C 1
ATOM 1514 O O . ARG A 1 207 ? 15.117 4.921 -20.258 1.00 94.19 207 ARG A O 1
ATOM 1521 N N . PRO A 1 208 ? 15.681 3.100 -21.487 1.00 94.31 208 PRO A N 1
ATOM 1522 C CA . PRO A 1 208 ? 15.293 2.142 -20.464 1.00 94.31 208 PRO A CA 1
ATOM 1523 C C . PRO A 1 208 ? 16.224 2.269 -19.249 1.00 94.31 208 PRO A C 1
ATOM 1525 O O . PRO A 1 208 ? 17.442 2.404 -19.385 1.00 94.31 208 PRO A O 1
ATOM 1528 N N . TRP A 1 209 ? 15.645 2.266 -18.052 1.00 94.38 209 TRP A N 1
ATOM 1529 C CA . TRP A 1 209 ? 16.352 2.340 -16.771 1.00 94.38 209 TRP A CA 1
ATOM 1530 C C . TRP A 1 209 ? 16.676 0.964 -16.199 1.00 94.38 209 TRP A C 1
ATOM 1532 O O . TRP A 1 209 ? 17.579 0.858 -15.371 1.00 94.38 209 TRP A O 1
ATOM 1542 N N . TYR A 1 210 ? 15.945 -0.071 -16.627 1.00 91.75 210 TYR A N 1
ATOM 1543 C CA . TYR A 1 210 ? 16.001 -1.418 -16.062 1.00 91.75 210 TYR A CA 1
ATOM 1544 C C . TYR A 1 210 ? 16.501 -2.432 -17.106 1.00 91.75 210 TYR A C 1
ATOM 1546 O O . TYR A 1 210 ? 15.706 -2.967 -17.880 1.00 91.75 210 TYR A O 1
ATOM 1554 N N . PRO A 1 211 ? 17.817 -2.721 -17.126 1.00 86.44 211 PRO A N 1
ATOM 1555 C CA . PRO A 1 211 ? 18.428 -3.667 -18.062 1.00 86.44 211 PRO A CA 1
ATOM 1556 C C . PRO A 1 211 ? 17.907 -5.106 -17.984 1.00 86.44 211 PRO A C 1
ATOM 1558 O O . PRO A 1 211 ? 18.114 -5.876 -18.908 1.00 86.44 211 PRO A O 1
ATOM 1561 N N . VAL A 1 212 ? 17.219 -5.499 -16.916 1.00 83.12 212 VAL A N 1
ATOM 1562 C CA . VAL A 1 212 ? 16.596 -6.830 -16.807 1.00 83.12 212 VAL A CA 1
ATOM 1563 C C . VAL A 1 212 ? 15.603 -7.120 -17.943 1.00 83.12 212 VAL A C 1
ATOM 1565 O O . VAL A 1 212 ? 15.440 -8.271 -18.334 1.00 83.12 212 VAL A O 1
ATOM 1568 N N . TYR A 1 213 ? 15.012 -6.078 -18.535 1.00 82.75 213 TYR A N 1
ATOM 1569 C CA . TYR A 1 213 ? 14.133 -6.180 -19.701 1.00 82.75 213 TYR A CA 1
ATOM 1570 C C . TYR A 1 213 ? 14.872 -5.938 -21.032 1.00 82.75 213 TYR A C 1
ATOM 1572 O O . TYR A 1 213 ? 14.227 -5.694 -22.047 1.00 82.75 213 TYR A O 1
ATOM 1580 N N . ALA A 1 214 ? 16.214 -5.976 -21.053 1.00 67.88 214 ALA A N 1
ATOM 1581 C CA . ALA A 1 214 ? 17.071 -5.576 -22.183 1.00 67.88 214 ALA A CA 1
ATOM 1582 C C . ALA A 1 214 ? 17.085 -6.549 -23.376 1.00 67.88 214 ALA A C 1
ATOM 1584 O O . ALA A 1 214 ? 18.140 -6.800 -23.953 1.00 67.88 214 ALA A O 1
ATOM 1585 N N . GLY A 1 215 ? 15.926 -7.084 -23.762 1.00 77.44 215 GLY A N 1
ATOM 1586 C CA . GLY A 1 215 ? 15.740 -7.661 -25.090 1.00 77.44 215 GLY A CA 1
ATOM 1587 C C . GLY A 1 215 ? 15.879 -6.571 -26.157 1.00 77.44 215 GLY A C 1
ATOM 1588 O O . GLY A 1 215 ? 16.967 -6.071 -26.418 1.00 77.44 215 GLY A O 1
ATOM 1589 N N . ASP A 1 216 ? 14.772 -6.169 -26.769 1.00 86.62 216 ASP A N 1
ATOM 1590 C CA . ASP A 1 216 ? 14.759 -5.003 -27.655 1.00 86.62 216 ASP A CA 1
ATOM 1591 C C . ASP A 1 216 ? 14.733 -3.700 -26.822 1.00 86.62 216 ASP A C 1
ATOM 1593 O O . ASP A 1 216 ? 13.765 -3.478 -26.087 1.00 86.62 216 ASP A O 1
ATOM 1597 N N . PRO A 1 217 ? 15.751 -2.816 -26.915 1.00 87.38 217 PRO A N 1
ATOM 1598 C CA . PRO A 1 217 ? 15.775 -1.555 -26.177 1.00 87.38 217 PRO A CA 1
ATOM 1599 C C . PRO A 1 217 ? 14.585 -0.637 -26.474 1.00 87.38 217 PRO A C 1
ATOM 1601 O O . PRO A 1 217 ? 14.172 0.107 -25.583 1.00 87.38 217 PRO A O 1
ATOM 1604 N N . ALA A 1 218 ? 14.037 -0.678 -27.694 1.00 90.38 218 ALA A N 1
ATOM 1605 C CA . ALA A 1 218 ? 12.865 0.112 -28.057 1.00 90.38 218 ALA A CA 1
ATOM 1606 C C . ALA A 1 218 ? 11.616 -0.418 -27.342 1.00 90.38 218 ALA A C 1
ATOM 1608 O O . ALA A 1 218 ? 10.918 0.353 -26.686 1.00 90.38 218 ALA A O 1
ATOM 1609 N N . ALA A 1 219 ? 11.399 -1.735 -27.372 1.00 91.38 219 ALA A N 1
ATOM 1610 C CA . ALA A 1 219 ? 10.302 -2.377 -26.651 1.00 91.38 219 ALA A CA 1
ATOM 1611 C C . ALA A 1 219 ? 10.418 -2.210 -25.125 1.00 91.38 219 ALA A C 1
ATOM 1613 O O . ALA A 1 219 ? 9.419 -1.974 -24.449 1.00 91.38 219 ALA A O 1
ATOM 1614 N N . ALA A 1 220 ? 11.631 -2.291 -24.568 1.00 92.44 220 ALA A N 1
ATOM 1615 C CA . ALA A 1 220 ? 11.871 -2.074 -23.140 1.00 92.44 220 ALA A CA 1
ATOM 1616 C C . ALA A 1 220 ? 11.589 -0.622 -22.722 1.00 92.44 220 ALA A C 1
ATOM 1618 O O . ALA A 1 220 ? 11.053 -0.374 -21.640 1.00 92.44 220 ALA A O 1
ATOM 1619 N N . LEU A 1 221 ? 11.940 0.344 -23.577 1.00 95.19 221 LEU A N 1
ATOM 1620 C CA . LEU A 1 221 ? 11.610 1.748 -23.360 1.00 95.19 221 LEU A CA 1
ATOM 1621 C C . LEU A 1 221 ? 10.098 1.976 -23.420 1.00 95.19 221 LEU A C 1
ATOM 1623 O O . LEU A 1 221 ? 9.554 2.608 -22.519 1.00 95.19 221 LEU A O 1
ATOM 1627 N N . GLU A 1 222 ? 9.426 1.445 -24.441 1.00 95.56 222 GLU A N 1
ATOM 1628 C CA . GLU A 1 222 ? 7.971 1.542 -24.582 1.00 95.56 222 GLU A CA 1
ATOM 1629 C C . GLU A 1 222 ? 7.261 0.952 -23.357 1.00 95.56 222 GLU A C 1
ATOM 1631 O O . GLU A 1 222 ? 6.427 1.618 -22.741 1.00 95.56 222 GLU A O 1
ATOM 1636 N N . ASP A 1 223 ? 7.644 -0.253 -22.930 1.00 95.56 223 ASP A N 1
ATOM 1637 C CA . ASP A 1 223 ? 7.058 -0.891 -21.750 1.00 95.56 223 ASP A CA 1
ATOM 1638 C C . ASP A 1 223 ? 7.322 -0.089 -20.467 1.00 95.56 223 ASP A C 1
ATOM 1640 O O . ASP A 1 223 ? 6.427 0.032 -19.633 1.00 95.56 223 ASP A O 1
ATOM 1644 N N . GLN A 1 224 ? 8.492 0.546 -20.323 1.00 96.38 224 GLN A N 1
ATOM 1645 C CA . GLN A 1 224 ? 8.763 1.462 -19.210 1.00 96.38 224 GLN A CA 1
ATOM 1646 C C . GLN A 1 224 ? 7.878 2.706 -19.235 1.00 96.38 224 GLN A C 1
ATOM 1648 O O . GLN A 1 224 ? 7.416 3.152 -18.181 1.00 96.38 224 GLN A O 1
ATOM 1653 N N . GLN A 1 225 ? 7.632 3.280 -20.409 1.00 97.69 225 GLN A N 1
ATOM 1654 C CA . GLN A 1 225 ? 6.765 4.446 -20.522 1.00 97.69 225 GLN A CA 1
ATOM 1655 C C . GLN A 1 225 ? 5.317 4.078 -20.179 1.00 97.69 225 GLN A C 1
ATOM 1657 O O . GLN A 1 225 ? 4.664 4.790 -19.413 1.00 97.69 225 GLN A O 1
ATOM 1662 N N . VAL A 1 226 ? 4.848 2.915 -20.645 1.00 97.62 226 VAL A N 1
ATOM 1663 C CA . VAL A 1 226 ? 3.548 2.338 -20.264 1.00 97.62 226 VAL A CA 1
ATOM 1664 C C . VAL A 1 226 ? 3.490 2.066 -18.763 1.00 97.62 226 VAL A C 1
ATOM 1666 O O . VAL A 1 226 ? 2.501 2.405 -18.116 1.00 97.62 226 VAL A O 1
ATOM 1669 N N . ALA A 1 227 ? 4.547 1.505 -18.181 1.00 97.06 227 ALA A N 1
ATOM 1670 C CA . ALA A 1 227 ? 4.653 1.272 -16.746 1.00 97.06 227 ALA A CA 1
ATOM 1671 C C . ALA A 1 227 ? 4.536 2.576 -15.945 1.00 97.06 227 ALA A C 1
ATOM 1673 O O . ALA A 1 227 ? 3.815 2.625 -14.948 1.00 97.06 227 ALA A O 1
ATOM 1674 N N . GLY A 1 228 ? 5.161 3.652 -16.432 1.00 97.94 228 GLY A N 1
ATOM 1675 C CA . GLY A 1 228 ? 4.969 5.002 -15.918 1.00 97.94 228 GLY A CA 1
ATOM 1676 C C . GLY A 1 228 ? 3.494 5.402 -15.921 1.00 97.94 228 GLY A C 1
ATOM 1677 O O . GLY A 1 228 ? 2.953 5.732 -14.866 1.00 97.94 228 GLY A O 1
ATOM 1678 N N . VAL A 1 229 ? 2.814 5.294 -17.067 1.00 98.00 229 VAL A N 1
ATOM 1679 C CA . VAL A 1 229 ? 1.376 5.603 -17.208 1.00 98.00 229 VAL A CA 1
ATOM 1680 C C . VAL A 1 229 ? 0.503 4.763 -16.279 1.00 98.00 229 VAL A C 1
ATOM 1682 O O . VAL A 1 229 ? -0.426 5.296 -15.673 1.00 98.00 229 VAL A O 1
ATOM 1685 N N . VAL A 1 230 ? 0.794 3.474 -16.105 1.00 97.44 230 VAL A N 1
ATOM 1686 C CA . VAL A 1 230 ? 0.101 2.626 -15.122 1.00 97.44 230 VAL A CA 1
ATOM 1687 C C . VAL A 1 230 ? 0.279 3.201 -13.717 1.00 97.44 230 VAL A C 1
ATOM 1689 O O . VAL A 1 230 ? -0.698 3.376 -12.987 1.00 97.44 230 VAL A O 1
ATOM 1692 N N . MET A 1 231 ? 1.510 3.550 -13.356 1.00 96.12 231 MET A N 1
ATOM 1693 C CA . MET A 1 231 ? 1.855 4.028 -12.025 1.00 96.12 231 MET A CA 1
ATOM 1694 C C . MET A 1 231 ? 1.127 5.327 -11.650 1.00 96.12 231 MET A C 1
ATOM 1696 O O . MET A 1 231 ? 0.499 5.384 -10.592 1.00 96.12 231 MET A O 1
ATOM 1700 N N . TRP A 1 232 ? 1.171 6.361 -12.498 1.00 93.12 232 TRP A N 1
ATOM 1701 C CA . TRP A 1 232 ? 0.543 7.654 -12.180 1.00 93.12 232 TRP A CA 1
ATOM 1702 C C . TRP A 1 232 ? -0.915 7.757 -12.643 1.00 93.12 232 TRP A C 1
ATOM 1704 O O . TRP A 1 232 ? -1.726 8.387 -11.968 1.00 93.12 232 TRP A O 1
ATOM 1714 N N . GLY A 1 233 ? -1.277 7.119 -13.757 1.00 93.31 233 GLY A N 1
ATOM 1715 C CA . GLY A 1 233 ? -2.627 7.138 -14.317 1.00 93.31 233 GLY A CA 1
ATOM 1716 C C . GLY A 1 233 ? -3.581 6.210 -13.568 1.00 93.31 233 GLY A C 1
ATOM 1717 O O . GLY A 1 233 ? -4.537 6.678 -12.948 1.00 93.31 233 GLY A O 1
ATOM 1718 N N . VAL A 1 234 ? -3.313 4.897 -13.568 1.00 93.12 234 VAL A N 1
ATOM 1719 C CA . VAL A 1 234 ? -4.161 3.919 -12.850 1.00 93.12 234 VAL A CA 1
ATOM 1720 C C . VAL A 1 234 ? -4.061 4.138 -11.340 1.00 93.12 234 VAL A C 1
ATOM 1722 O O . VAL A 1 234 ? -5.085 4.157 -10.653 1.00 93.12 234 VAL A O 1
ATOM 1725 N N . GLY A 1 235 ? -2.850 4.390 -10.830 1.00 91.44 235 GLY A N 1
ATOM 1726 C CA . GLY A 1 235 ? -2.648 4.793 -9.437 1.00 91.44 235 GLY A CA 1
ATOM 1727 C C . GLY A 1 235 ? -3.421 6.066 -9.078 1.00 91.44 235 GLY A C 1
ATOM 1728 O O . GLY A 1 235 ? -4.121 6.092 -8.066 1.00 91.44 235 GLY A O 1
ATOM 1729 N N . GLY A 1 236 ? -3.393 7.086 -9.941 1.00 92.50 236 GLY A N 1
ATOM 1730 C CA . GLY A 1 236 ? -4.142 8.330 -9.757 1.00 92.50 236 GLY A CA 1
ATOM 1731 C C . GLY A 1 236 ? -5.658 8.129 -9.720 1.00 92.50 236 GLY A C 1
ATOM 1732 O O . GLY A 1 236 ? -6.330 8.720 -8.876 1.00 92.50 236 GLY A O 1
ATOM 1733 N N . ILE A 1 237 ? -6.210 7.247 -10.561 1.00 94.62 237 ILE A N 1
ATOM 1734 C CA . ILE A 1 237 ? -7.635 6.877 -10.509 1.00 94.62 237 ILE A CA 1
ATOM 1735 C C . ILE A 1 237 ? -7.975 6.254 -9.151 1.00 94.62 237 ILE A C 1
ATOM 1737 O O . ILE A 1 237 ? -8.957 6.658 -8.524 1.00 94.62 237 ILE A O 1
ATOM 1741 N N . ALA A 1 238 ? -7.158 5.316 -8.661 1.00 92.38 238 ALA A N 1
ATOM 1742 C CA . ALA A 1 238 ? -7.361 4.709 -7.345 1.00 92.38 238 ALA A CA 1
ATOM 1743 C C . ALA A 1 238 ? -7.325 5.764 -6.222 1.00 92.38 238 ALA A C 1
ATOM 1745 O O . ALA A 1 238 ? -8.194 5.767 -5.345 1.00 92.38 238 ALA A O 1
ATOM 1746 N N . THR A 1 239 ? -6.385 6.713 -6.288 1.00 93.00 239 THR A N 1
ATOM 1747 C CA . THR A 1 239 ? -6.303 7.860 -5.370 1.00 93.00 239 THR A CA 1
ATOM 1748 C C . THR A 1 239 ? -7.569 8.714 -5.411 1.00 93.00 239 THR A C 1
ATOM 1750 O O . THR A 1 239 ? -8.119 9.025 -4.355 1.00 93.00 239 THR A O 1
ATOM 1753 N N . VAL A 1 240 ? -8.067 9.071 -6.600 1.00 95.06 240 VAL A N 1
ATOM 1754 C CA . VAL A 1 240 ? -9.286 9.885 -6.759 1.00 95.06 240 VAL A CA 1
ATOM 1755 C C . VAL A 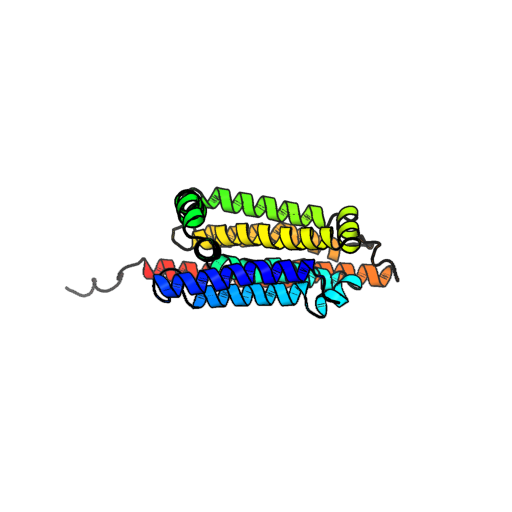1 240 ? -10.504 9.160 -6.198 1.00 95.06 240 VAL A C 1
ATOM 1757 O O . VAL A 1 240 ? -11.258 9.749 -5.425 1.00 95.06 240 VAL A O 1
ATOM 1760 N N . VAL A 1 241 ? -10.684 7.875 -6.514 1.00 94.88 241 VAL A N 1
ATOM 1761 C CA . VAL A 1 241 ? -11.786 7.067 -5.969 1.00 94.88 241 VAL A CA 1
ATOM 1762 C C . VAL A 1 241 ? -11.728 7.041 -4.443 1.00 94.88 241 VAL A C 1
ATOM 1764 O O . VAL A 1 241 ? -12.736 7.286 -3.779 1.00 94.88 241 VAL A O 1
ATOM 1767 N N . ALA A 1 242 ? -10.551 6.805 -3.866 1.00 91.38 242 ALA A N 1
ATOM 1768 C CA . ALA A 1 242 ? -10.397 6.783 -2.419 1.00 91.38 242 ALA A CA 1
ATOM 1769 C C . ALA A 1 242 ? -10.658 8.159 -1.781 1.00 91.38 242 ALA A C 1
ATOM 1771 O O . ALA A 1 242 ? -11.332 8.237 -0.750 1.00 91.38 242 ALA A O 1
ATOM 1772 N N . ALA A 1 243 ? -10.191 9.243 -2.404 1.00 91.75 243 ALA A N 1
ATOM 1773 C CA . ALA A 1 243 ? -10.456 10.612 -1.971 1.00 91.75 243 ALA A CA 1
ATOM 1774 C C . ALA A 1 243 ? -11.957 10.938 -1.994 1.00 91.75 243 ALA A C 1
ATOM 1776 O O . ALA A 1 243 ? -12.471 11.476 -1.014 1.00 91.75 243 ALA A O 1
ATOM 1777 N N . LEU A 1 244 ? -12.679 10.550 -3.051 1.00 93.62 244 LEU A N 1
ATOM 1778 C CA . LEU A 1 244 ? -14.132 10.723 -3.157 1.00 93.62 244 LEU A CA 1
ATOM 1779 C C . LEU A 1 244 ? -14.880 9.936 -2.075 1.00 93.62 244 LEU A C 1
ATOM 1781 O O . LEU A 1 244 ? -15.774 10.478 -1.426 1.00 93.62 244 LEU A O 1
ATOM 1785 N N . VAL A 1 245 ? -14.488 8.683 -1.824 1.00 91.06 245 VAL A N 1
ATOM 1786 C CA . VAL A 1 245 ? -15.073 7.860 -0.751 1.00 91.06 245 VAL A CA 1
ATOM 1787 C C . VAL A 1 245 ? -14.840 8.494 0.622 1.00 91.06 245 VAL A C 1
ATOM 1789 O O . VAL A 1 245 ? -15.753 8.532 1.449 1.00 91.06 245 VAL A O 1
ATOM 1792 N N . LEU A 1 246 ? -13.634 9.002 0.888 1.00 89.44 246 LEU A N 1
ATOM 1793 C CA . LEU A 1 246 ? -13.318 9.688 2.144 1.00 89.44 246 LEU A CA 1
ATOM 1794 C C . LEU A 1 246 ? -14.089 10.996 2.293 1.00 89.44 246 LEU A C 1
ATOM 1796 O O . LEU A 1 246 ? -14.624 11.261 3.369 1.00 89.44 246 LEU A O 1
ATOM 1800 N N . PHE A 1 247 ? -14.173 11.781 1.223 1.00 89.81 247 PHE A N 1
ATOM 1801 C CA . PHE A 1 247 ? -14.903 13.040 1.199 1.00 89.81 247 PHE A CA 1
ATOM 1802 C C . PHE A 1 247 ? -16.400 12.823 1.446 1.00 89.81 247 PHE A C 1
ATOM 1804 O O . PHE A 1 247 ? -16.968 13.456 2.332 1.00 89.81 247 PHE A O 1
ATOM 1811 N N . GLY A 1 248 ? -17.023 11.862 0.756 1.00 89.62 248 GLY A N 1
ATOM 1812 C CA . GLY A 1 248 ? -18.425 11.502 0.980 1.00 89.62 248 GLY A CA 1
ATOM 1813 C C . GLY A 1 248 ? -18.680 10.979 2.397 1.00 89.62 248 GLY A C 1
ATOM 1814 O O . GLY A 1 248 ? -19.650 11.372 3.045 1.00 89.62 248 GLY A O 1
ATOM 1815 N N . ALA A 1 249 ? -17.776 10.148 2.932 1.00 86.81 249 ALA A N 1
ATOM 1816 C CA . ALA A 1 249 ? -17.868 9.673 4.313 1.00 86.81 249 ALA A CA 1
ATOM 1817 C C . ALA A 1 249 ? -17.749 10.815 5.337 1.00 86.81 249 ALA A C 1
ATOM 1819 O O . ALA A 1 249 ? -18.425 10.784 6.369 1.00 86.81 249 ALA A O 1
ATOM 1820 N N . TRP A 1 250 ? -16.904 11.809 5.052 1.00 86.75 250 TRP A N 1
ATOM 1821 C CA . TRP A 1 250 ? -16.741 13.003 5.874 1.00 86.75 250 TRP A CA 1
ATOM 1822 C C . TRP A 1 250 ? -17.983 13.899 5.831 1.00 86.75 250 TRP A C 1
ATOM 1824 O O . TRP A 1 250 ? -18.489 14.249 6.897 1.00 86.75 250 TRP A O 1
ATOM 1834 N N . LEU A 1 251 ? -18.531 14.189 4.646 1.00 86.88 251 LEU A N 1
ATOM 1835 C CA . LEU A 1 251 ? -19.751 14.990 4.494 1.00 86.88 251 LEU A CA 1
ATOM 1836 C C . LEU A 1 251 ? -20.932 14.361 5.243 1.00 86.88 251 LEU A C 1
ATOM 1838 O O . LEU A 1 251 ? -21.551 15.007 6.085 1.00 86.88 251 LEU A O 1
ATOM 1842 N N . ALA A 1 252 ? -21.148 13.057 5.059 1.00 86.62 252 ALA A N 1
ATOM 1843 C CA . ALA A 1 252 ? -22.199 12.333 5.766 1.00 86.62 252 ALA A CA 1
ATOM 1844 C C . ALA A 1 252 ? -22.002 12.340 7.297 1.00 86.62 252 ALA A C 1
ATOM 1846 O O . ALA A 1 252 ? -22.960 12.213 8.060 1.00 86.62 252 ALA A O 1
ATOM 1847 N N . ALA A 1 253 ? -20.759 12.441 7.784 1.00 84.12 253 ALA A N 1
ATOM 1848 C CA . ALA A 1 253 ? -20.481 12.563 9.215 1.00 84.12 253 ALA A CA 1
ATOM 1849 C C . ALA A 1 253 ? -20.791 13.968 9.755 1.00 84.12 253 ALA A C 1
ATOM 1851 O O . ALA A 1 253 ? -21.275 14.078 10.884 1.00 84.12 253 ALA A O 1
ATOM 1852 N N . LEU A 1 254 ? -20.546 15.018 8.962 1.00 84.00 254 LEU A N 1
ATOM 1853 C CA . LEU A 1 254 ? -20.907 16.398 9.302 1.00 84.00 254 LEU A CA 1
ATOM 1854 C C . LEU A 1 254 ? -22.426 16.571 9.388 1.00 84.00 254 LEU A C 1
ATOM 1856 O O . LEU A 1 254 ? -22.911 17.110 10.379 1.00 84.00 254 LEU A O 1
ATOM 1860 N N . GLU A 1 255 ? -23.169 16.035 8.418 1.00 84.81 255 GLU A N 1
ATOM 1861 C CA . GLU A 1 255 ? -24.640 16.061 8.400 1.00 84.81 255 GLU A CA 1
ATOM 1862 C C . GLU A 1 255 ? -25.239 15.381 9.637 1.00 84.81 255 GLU A C 1
ATOM 1864 O O . GLU A 1 255 ? -26.085 15.950 10.319 1.00 84.81 255 GLU A O 1
ATOM 1869 N N . ARG A 1 256 ? -24.739 14.190 10.005 1.00 81.94 256 ARG A N 1
ATOM 1870 C CA . ARG A 1 256 ? -25.174 13.488 11.229 1.00 81.94 256 ARG A CA 1
ATOM 1871 C C . ARG A 1 256 ? -24.862 14.248 12.520 1.00 81.94 256 ARG A C 1
ATOM 1873 O O . ARG A 1 256 ? -25.472 13.962 13.546 1.00 81.94 256 ARG A O 1
ATOM 1880 N N . SER A 1 257 ? -23.893 15.160 12.483 1.00 76.25 257 SER A N 1
ATOM 1881 C CA . SER A 1 257 ? -23.456 15.938 13.645 1.00 76.25 257 SER A CA 1
ATOM 1882 C C . SER A 1 257 ? -24.208 17.264 13.799 1.00 76.25 257 SER A C 1
ATOM 1884 O O . SER A 1 257 ? -23.999 17.932 14.807 1.00 76.25 257 SER A O 1
ATOM 1886 N N . GLN A 1 258 ? -25.077 17.644 12.850 1.00 71.88 258 GLN A N 1
ATOM 1887 C CA . GLN A 1 258 ? -25.973 18.799 12.962 1.00 71.88 258 GLN A CA 1
ATOM 1888 C C . GLN A 1 258 ? -27.378 18.346 13.400 1.00 71.88 258 GLN A C 1
ATOM 1890 O O . GLN A 1 258 ? -28.150 17.840 12.583 1.00 71.88 258 GLN A O 1
ATOM 1895 N N . PRO A 1 259 ? -27.765 18.510 14.678 1.00 53.72 259 PRO A N 1
ATOM 1896 C CA . PRO A 1 259 ? -29.107 18.170 15.126 1.00 53.72 259 PRO A CA 1
ATOM 1897 C C . PRO A 1 259 ? -30.087 19.274 14.692 1.00 53.72 259 PRO A C 1
ATOM 1899 O O . PRO A 1 259 ? -30.042 20.379 15.219 1.00 53.72 259 PRO A O 1
ATOM 1902 N N . GLY A 1 260 ? -30.987 18.969 13.752 1.00 60.28 260 GLY A N 1
ATOM 1903 C CA . GLY A 1 260 ? -32.292 19.634 13.612 1.00 60.28 260 GLY A CA 1
ATOM 1904 C C . GLY A 1 260 ? -32.308 21.157 13.414 1.00 60.28 260 GLY A C 1
ATOM 1905 O O . GLY A 1 260 ? -33.004 21.846 14.154 1.00 60.28 260 GLY A O 1
ATOM 1906 N N . GLY A 1 261 ? -31.632 21.675 12.387 1.00 53.03 261 GLY A N 1
ATOM 1907 C CA . GLY A 1 261 ? -31.623 23.107 12.056 1.00 53.03 261 GLY A CA 1
ATOM 1908 C C . GLY A 1 261 ? -32.934 23.715 11.535 1.00 53.03 261 GLY A C 1
ATOM 1909 O O . GLY A 1 261 ? -32.900 24.870 11.136 1.00 53.03 261 GLY A O 1
ATOM 1910 N N . ASP A 1 262 ? -34.069 22.999 11.518 1.00 54.69 262 ASP A N 1
ATOM 1911 C CA . ASP A 1 262 ? -35.301 23.559 10.935 1.00 54.69 262 ASP A CA 1
ATOM 1912 C C . ASP A 1 262 ? -36.618 22.989 11.506 1.00 54.69 262 ASP A C 1
ATOM 1914 O O . ASP A 1 262 ? -37.451 22.404 10.813 1.00 54.69 262 ASP A O 1
ATOM 1918 N N . ARG A 1 263 ? -36.822 23.117 12.824 1.00 54.03 263 ARG A N 1
ATOM 1919 C CA . ARG A 1 263 ? -38.145 22.892 13.457 1.00 54.03 263 ARG A CA 1
ATOM 1920 C C . ARG A 1 263 ? -38.574 24.013 14.410 1.00 54.03 263 ARG A C 1
ATOM 1922 O O . ARG A 1 263 ? -39.368 23.771 15.314 1.00 54.03 263 ARG A O 1
ATOM 1929 N N . GLY A 1 264 ? -38.043 25.226 14.238 1.00 50.88 264 GLY A N 1
ATOM 1930 C CA . GLY A 1 264 ? -38.153 26.280 15.253 1.00 50.88 264 GLY A CA 1
ATOM 1931 C C . GLY A 1 264 ? -38.582 27.674 14.798 1.00 50.88 264 GLY A C 1
ATOM 1932 O O . GLY A 1 264 ? -38.626 28.546 15.654 1.00 50.88 264 GLY A O 1
ATOM 1933 N N . LEU A 1 265 ? -38.894 27.921 13.520 1.00 56.03 265 LEU A N 1
ATOM 1934 C CA . LEU A 1 265 ? -39.230 29.275 13.046 1.00 56.03 265 LEU A CA 1
ATOM 1935 C C . LEU A 1 265 ? -40.539 29.340 12.242 1.00 56.03 265 LEU A C 1
ATOM 1937 O O . LEU A 1 265 ? -40.593 29.981 11.204 1.00 56.03 265 LEU A O 1
ATOM 1941 N N . VAL A 1 266 ? -41.613 28.705 12.730 1.00 57.09 266 VAL A N 1
ATOM 1942 C CA . VAL A 1 266 ? -43.001 29.090 12.382 1.00 57.09 266 VAL A CA 1
ATOM 1943 C C . VAL A 1 266 ? -43.922 28.872 13.590 1.00 57.09 266 VAL A C 1
ATOM 1945 O O . VAL A 1 266 ? -44.732 27.953 13.619 1.00 57.09 266 VAL A O 1
ATOM 1948 N N . ARG A 1 267 ? -43.743 29.687 14.628 1.00 51.41 267 ARG A N 1
ATOM 1949 C CA . ARG A 1 267 ? -44.725 30.091 15.659 1.00 51.41 267 ARG A CA 1
ATOM 1950 C C . ARG A 1 267 ? -44.082 31.345 16.255 1.00 51.41 267 ARG A C 1
ATOM 1952 O O . ARG A 1 267 ? -43.021 31.222 16.850 1.00 51.41 267 ARG A O 1
ATOM 1959 N N . THR A 1 268 ? -44.536 32.560 15.999 1.00 55.25 268 THR A N 1
ATOM 1960 C CA . THR A 1 268 ? -45.889 33.125 16.090 1.00 55.25 268 THR A CA 1
ATOM 1961 C C . THR A 1 268 ? -45.947 34.422 15.302 1.00 55.25 268 THR A C 1
ATOM 1963 O O . THR A 1 268 ? -44.909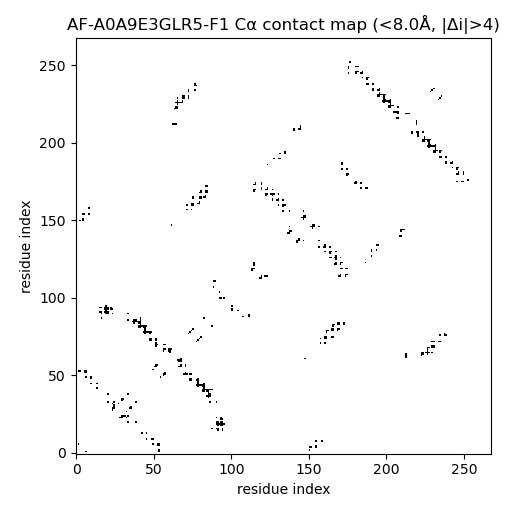 35.121 1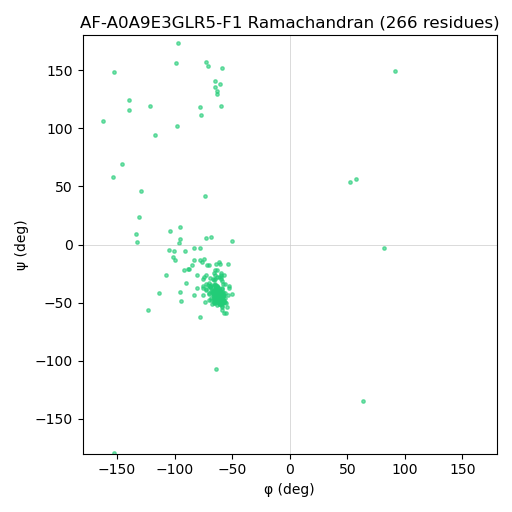5.320 1.00 55.25 268 THR A O 1
#